Protein AF-A0A944Q8F4-F1 (afdb_monomer_lite)

Radius of gyration: 25.2 Å; chains: 1; bounding box: 56×43×70 Å

pLDDT: mean 95.06, std 3.48, range [78.81, 98.75]

Sequence (372 aa):
MVVCRNDLLGEWSAAQISDIDPRWKKAGVLELDWSGPEPSTADDLGVIKPLRLTHHSWNGQLSHTNCDWVLPRSYRVIGSMPLLHVQRANSYAGRWRVGDQLARQRAWDRGEHDWRDPGALELTPEELDRALADSAPPHNEVRSLKATGLSEVDAHRLTDIFPNLTSLTLGGSLGQLANAGELNRLSSLKALFISDLFGMTKADCVLPDEVPDLEYLDLHSVPHEYAIAMRALWRSQVANGTSVDISKARKPEWVQENLDNPLRDWDGREHITAARFKKAVAQFKKTRREVLAILGPQSDESTVARLMDLGREYALAFNRLDGRSPFIETEEREELFAALNAVVTEREQQLSRSLAAERSALLSAVEGARNW

Structure (mmCIF, N/CA/C/O backbone):
data_AF-A0A944Q8F4-F1
#
_entry.id   AF-A0A944Q8F4-F1
#
loop_
_atom_site.group_PDB
_atom_site.id
_atom_site.type_symbol
_atom_site.label_atom_id
_atom_site.label_alt_id
_atom_site.label_comp_id
_atom_site.label_asym_id
_atom_site.label_entity_id
_atom_site.label_seq_id
_atom_site.pdbx_PDB_ins_code
_atom_site.Cartn_x
_atom_site.Cartn_y
_atom_site.Cartn_z
_atom_site.occupancy
_atom_site.B_iso_or_equiv
_atom_site.auth_seq_id
_atom_site.auth_comp_id
_atom_site.auth_asym_id
_atom_site.auth_atom_id
_atom_site.pdbx_PDB_model_num
ATOM 1 N N . MET A 1 1 ? 23.167 -8.948 -16.624 1.00 96.31 1 MET A N 1
ATOM 2 C CA . MET A 1 1 ? 22.596 -7.754 -17.265 1.00 96.31 1 MET A CA 1
ATOM 3 C C . MET A 1 1 ? 21.151 -8.025 -17.561 1.00 96.31 1 MET A C 1
ATOM 5 O O . MET A 1 1 ? 20.848 -9.062 -18.146 1.00 96.31 1 MET A O 1
ATOM 9 N N . VAL A 1 2 ? 20.287 -7.121 -17.126 1.00 97.50 2 VAL A N 1
ATOM 10 C CA . VAL A 1 2 ? 18.868 -7.156 -17.452 1.00 97.50 2 VAL A CA 1
ATOM 11 C C . VAL A 1 2 ? 18.442 -5.843 -18.076 1.00 97.50 2 VAL A C 1
ATOM 13 O O . VAL A 1 2 ? 19.052 -4.806 -17.809 1.00 97.50 2 VAL A O 1
ATOM 16 N N . VAL A 1 3 ? 17.395 -5.902 -18.884 1.00 97.81 3 VAL A N 1
ATOM 17 C CA . VAL A 1 3 ? 16.780 -4.734 -19.508 1.00 97.81 3 VAL A CA 1
ATOM 18 C C . VAL A 1 3 ? 15.269 -4.826 -19.440 1.00 97.81 3 VAL A C 1
ATOM 20 O O . VAL A 1 3 ? 14.717 -5.926 -19.437 1.00 97.81 3 VAL A O 1
ATOM 23 N N . CYS A 1 4 ? 14.610 -3.678 -19.407 1.00 97.19 4 CYS A N 1
ATOM 24 C CA . CYS A 1 4 ? 13.161 -3.564 -19.510 1.00 97.19 4 CYS A CA 1
ATOM 25 C C . CYS A 1 4 ? 12.801 -2.327 -20.331 1.00 97.19 4 CYS A C 1
ATOM 27 O O . CYS A 1 4 ? 13.550 -1.346 -20.365 1.00 97.19 4 CYS A O 1
ATOM 29 N N . ARG A 1 5 ? 11.637 -2.358 -20.977 1.00 95.94 5 ARG A N 1
ATOM 30 C CA . ARG A 1 5 ? 11.041 -1.158 -21.560 1.00 95.94 5 ARG A CA 1
ATOM 31 C C . ARG A 1 5 ? 10.558 -0.259 -20.422 1.00 95.94 5 ARG A C 1
ATOM 33 O O . ARG A 1 5 ? 9.813 -0.727 -19.565 1.00 95.94 5 ARG A O 1
ATOM 40 N N . ASN A 1 6 ? 10.974 1.004 -20.409 1.00 94.81 6 ASN A N 1
ATOM 41 C CA . ASN A 1 6 ? 10.498 1.982 -19.438 1.00 94.81 6 ASN A CA 1
ATOM 42 C C . ASN A 1 6 ? 9.526 2.957 -20.116 1.00 94.81 6 ASN A C 1
ATOM 44 O O . ASN A 1 6 ? 9.877 3.630 -21.089 1.00 94.81 6 ASN A O 1
ATOM 48 N N . ASP A 1 7 ? 8.300 3.023 -19.598 1.00 90.00 7 ASP A N 1
ATOM 49 C CA . ASP A 1 7 ? 7.212 3.794 -20.207 1.00 90.00 7 ASP A CA 1
ATOM 50 C C . ASP A 1 7 ? 7.444 5.316 -20.089 1.00 90.00 7 ASP A C 1
ATOM 52 O O . ASP A 1 7 ? 7.070 6.060 -20.993 1.00 90.00 7 ASP A O 1
ATOM 56 N N . LEU A 1 8 ? 8.144 5.779 -19.042 1.00 92.25 8 LEU A N 1
ATOM 57 C CA . LEU A 1 8 ? 8.461 7.201 -18.820 1.00 92.25 8 LEU A CA 1
ATOM 58 C C . LEU A 1 8 ? 9.523 7.719 -19.789 1.00 92.25 8 LEU A C 1
ATOM 60 O O . LEU A 1 8 ? 9.486 8.874 -20.208 1.00 92.25 8 LEU A O 1
ATOM 64 N N . LEU A 1 9 ? 10.488 6.864 -20.127 1.00 94.06 9 LEU A N 1
ATOM 65 C CA . LEU A 1 9 ? 11.552 7.189 -21.073 1.00 94.06 9 LEU A CA 1
ATOM 66 C C . LEU A 1 9 ? 11.126 6.972 -22.527 1.00 94.06 9 LEU A C 1
ATOM 68 O O . LEU A 1 9 ? 11.728 7.554 -23.425 1.00 94.06 9 LEU A O 1
ATOM 72 N N . GLY A 1 10 ? 10.138 6.106 -22.778 1.00 94.19 10 GLY A N 1
ATOM 73 C CA . GLY A 1 10 ? 9.839 5.643 -24.134 1.00 94.19 10 GLY A CA 1
ATOM 74 C C . GLY A 1 10 ? 11.017 4.885 -24.763 1.00 94.19 10 GLY A C 1
ATOM 75 O O . GLY A 1 10 ? 11.130 4.807 -25.988 1.00 94.19 10 GLY A O 1
ATOM 76 N N . GLU A 1 11 ? 11.891 4.311 -23.936 1.00 96.56 11 GLU A N 1
ATOM 77 C CA . GLU A 1 11 ? 13.140 3.641 -24.311 1.00 96.56 11 GLU A CA 1
ATOM 78 C C . GLU A 1 11 ? 13.355 2.395 -23.441 1.00 96.56 11 GLU A C 1
ATOM 80 O O . GLU A 1 11 ? 12.659 2.173 -22.449 1.00 96.56 11 GLU A O 1
ATOM 85 N N . TRP A 1 12 ? 14.294 1.538 -23.833 1.00 97.81 12 TRP A N 1
ATOM 86 C CA . TRP A 1 12 ? 14.768 0.464 -22.963 1.00 97.81 12 TRP A CA 1
ATOM 87 C C . TRP A 1 12 ? 15.744 1.018 -21.938 1.00 97.81 12 TRP A C 1
ATOM 89 O O . TRP A 1 12 ? 16.536 1.893 -22.265 1.00 97.81 12 TRP A O 1
ATOM 99 N N . SER A 1 13 ? 15.715 0.485 -20.722 1.00 98.06 13 SER A N 1
ATOM 100 C CA . SER A 1 13 ? 16.661 0.791 -19.647 1.00 98.06 13 SER A CA 1
ATOM 101 C C . SER A 1 13 ? 17.368 -0.476 -19.196 1.00 98.06 13 SER A C 1
ATOM 103 O O . SER A 1 13 ? 16.841 -1.578 -19.360 1.00 98.06 13 SER A O 1
ATOM 105 N N . ALA A 1 14 ? 18.560 -0.324 -18.622 1.00 98.00 14 ALA A N 1
ATOM 106 C CA . ALA A 1 14 ? 19.410 -1.445 -18.247 1.00 98.00 14 ALA A CA 1
ATOM 107 C C . ALA A 1 14 ? 19.815 -1.409 -16.771 1.00 98.00 14 ALA A C 1
ATOM 109 O O . ALA A 1 14 ? 20.026 -0.351 -16.180 1.00 98.00 14 ALA A O 1
ATOM 110 N N . ALA A 1 15 ? 19.978 -2.597 -16.195 1.00 97.88 15 ALA A N 1
ATOM 111 C CA . ALA A 1 15 ? 20.522 -2.788 -14.861 1.00 97.88 15 ALA A CA 1
ATOM 112 C C . ALA A 1 15 ? 21.453 -4.007 -14.802 1.00 97.88 15 ALA A C 1
ATOM 114 O O . ALA A 1 15 ? 21.335 -4.976 -15.564 1.00 97.88 15 ALA A O 1
ATOM 115 N N . GLN A 1 16 ? 22.389 -3.979 -13.860 1.00 97.62 16 GLN A N 1
ATOM 116 C CA . GLN A 1 16 ? 23.193 -5.132 -13.480 1.00 97.62 16 GLN A CA 1
ATOM 117 C C . GLN A 1 16 ? 22.624 -5.742 -12.198 1.00 97.62 16 GLN A C 1
ATOM 119 O O . GLN A 1 16 ? 22.446 -5.049 -11.201 1.00 97.62 16 GLN A O 1
ATOM 124 N N . ILE A 1 17 ? 22.379 -7.053 -12.211 1.00 97.00 17 ILE A N 1
ATOM 125 C CA . ILE A 1 17 ? 22.161 -7.809 -10.975 1.00 97.00 17 ILE A CA 1
ATOM 126 C C . ILE A 1 17 ? 23.533 -7.969 -10.315 1.00 97.00 17 ILE A C 1
ATOM 128 O O . ILE A 1 17 ? 24.399 -8.639 -10.882 1.00 97.00 17 ILE A O 1
ATOM 132 N N . SER A 1 18 ? 23.750 -7.302 -9.183 1.00 95.81 18 SER A N 1
ATOM 133 C CA . SER A 1 18 ? 25.037 -7.266 -8.475 1.00 95.81 18 SER A CA 1
ATOM 134 C C . SER A 1 18 ? 25.238 -8.461 -7.551 1.00 95.81 18 SER A C 1
ATOM 136 O O . SER A 1 18 ? 26.355 -8.947 -7.390 1.00 95.81 18 SER A O 1
ATOM 138 N N . ASP A 1 19 ? 24.152 -8.929 -6.943 1.00 95.12 19 ASP A N 1
ATOM 139 C CA . ASP A 1 19 ? 24.144 -10.020 -5.980 1.00 95.12 19 ASP A CA 1
ATOM 140 C C . ASP A 1 19 ? 22.737 -10.611 -5.833 1.00 95.12 19 ASP A C 1
ATOM 142 O O . ASP A 1 19 ? 21.739 -9.999 -6.214 1.00 95.12 19 ASP A O 1
ATOM 146 N N . ILE A 1 20 ? 22.669 -11.830 -5.301 1.00 94.69 20 ILE A N 1
ATOM 147 C CA . ILE A 1 20 ? 21.423 -12.528 -4.977 1.00 94.69 20 ILE A CA 1
ATOM 148 C C . ILE A 1 20 ? 21.541 -13.003 -3.531 1.00 94.69 20 ILE A C 1
ATOM 150 O O . ILE A 1 20 ? 22.520 -13.661 -3.170 1.00 94.69 20 ILE A O 1
ATOM 154 N N . ASP A 1 21 ? 20.538 -12.691 -2.716 1.00 94.00 21 ASP A N 1
ATOM 155 C CA . ASP A 1 21 ? 20.423 -13.124 -1.328 1.00 94.00 21 ASP A CA 1
ATOM 156 C C . ASP A 1 21 ? 19.246 -14.109 -1.177 1.00 94.00 21 ASP A C 1
ATOM 158 O O . ASP A 1 21 ? 18.086 -13.692 -1.072 1.00 94.00 21 ASP A O 1
ATOM 162 N N . PRO A 1 22 ? 19.511 -15.430 -1.146 1.00 93.31 22 PRO A N 1
ATOM 163 C CA . PRO A 1 22 ? 18.464 -16.440 -0.999 1.00 93.31 22 PRO A CA 1
ATOM 164 C C . PRO A 1 22 ? 17.787 -16.431 0.375 1.00 93.31 22 PRO A C 1
ATOM 166 O O . PRO A 1 22 ? 16.666 -16.921 0.501 1.00 93.31 22 PRO A O 1
ATOM 169 N N . ARG A 1 23 ? 18.452 -15.903 1.415 1.00 91.81 23 ARG A N 1
ATOM 170 C CA . ARG A 1 23 ? 17.898 -15.859 2.776 1.00 91.81 23 ARG A CA 1
ATOM 171 C C . ARG A 1 23 ? 16.760 -14.853 2.849 1.00 91.81 23 ARG A C 1
ATOM 173 O O . ARG A 1 23 ? 15.735 -15.145 3.455 1.00 91.81 23 ARG A O 1
ATOM 180 N N . TRP A 1 24 ? 16.948 -13.696 2.224 1.00 88.88 24 TRP A N 1
ATOM 181 C CA . TRP A 1 24 ? 15.954 -12.623 2.197 1.00 88.88 24 TRP A CA 1
ATOM 182 C C . TRP A 1 24 ? 15.103 -12.613 0.927 1.00 88.88 24 TRP A C 1
ATOM 184 O O . TRP A 1 24 ? 14.186 -11.802 0.827 1.00 88.88 24 TRP A O 1
ATOM 194 N N . LYS A 1 25 ? 15.387 -13.518 -0.024 1.00 92.31 25 LYS A N 1
ATOM 195 C CA . LYS A 1 25 ? 14.766 -13.562 -1.356 1.00 92.31 25 LYS A CA 1
ATOM 196 C C . LYS A 1 25 ? 14.859 -12.205 -2.053 1.00 92.31 25 LYS A C 1
ATOM 198 O O . LYS A 1 25 ? 13.869 -11.664 -2.537 1.00 92.31 25 LYS A O 1
ATOM 203 N N . LYS A 1 26 ? 16.069 -11.644 -2.073 1.00 94.56 26 LYS A N 1
ATOM 204 C CA . LYS A 1 26 ? 16.353 -10.353 -2.708 1.00 94.56 26 LYS A CA 1
ATOM 205 C C . LYS A 1 26 ? 17.418 -10.476 -3.787 1.00 94.56 26 LYS A C 1
ATOM 207 O O . LYS A 1 26 ? 18.284 -11.346 -3.718 1.00 94.56 26 LYS A O 1
ATOM 212 N N . ALA A 1 27 ? 17.353 -9.581 -4.762 1.00 95.75 27 ALA A N 1
ATOM 213 C CA . ALA A 1 27 ? 18.399 -9.359 -5.748 1.00 95.75 27 ALA A CA 1
ATOM 214 C C . ALA A 1 27 ? 18.877 -7.907 -5.651 1.00 95.75 27 ALA A C 1
ATOM 216 O O . ALA A 1 27 ? 18.059 -6.986 -5.651 1.00 95.75 27 ALA A O 1
ATOM 217 N N . GLY A 1 28 ? 20.189 -7.700 -5.571 1.00 96.75 28 GLY A N 1
ATOM 218 C CA . GLY A 1 28 ? 20.784 -6.376 -5.696 1.00 96.75 28 GLY A CA 1
ATOM 219 C C . GLY A 1 28 ? 20.716 -5.926 -7.151 1.00 96.75 28 GLY A C 1
ATOM 220 O O . GLY A 1 28 ? 21.234 -6.604 -8.039 1.00 96.75 28 GLY A O 1
ATOM 221 N N . VAL A 1 29 ? 20.058 -4.798 -7.406 1.00 97.62 29 VAL A N 1
ATOM 222 C CA . VAL A 1 29 ? 19.822 -4.254 -8.748 1.00 97.62 29 VAL A CA 1
ATOM 223 C C . VAL A 1 29 ? 20.485 -2.891 -8.846 1.00 97.62 29 VAL A C 1
ATOM 225 O O . VAL A 1 29 ? 20.053 -1.936 -8.202 1.00 97.62 29 VAL A O 1
ATOM 228 N N . LEU A 1 30 ? 21.564 -2.819 -9.623 1.00 97.69 30 LEU A N 1
ATOM 229 C CA . LEU A 1 30 ? 22.295 -1.593 -9.925 1.00 97.69 30 LEU A CA 1
ATOM 230 C C . LEU A 1 30 ? 21.813 -1.045 -11.267 1.00 97.69 30 LEU A C 1
ATOM 232 O O . LEU A 1 30 ? 22.107 -1.634 -12.310 1.00 97.69 30 LEU A O 1
ATOM 236 N N . GLU A 1 31 ? 21.087 0.068 -11.256 1.00 97.69 31 GLU A N 1
ATOM 237 C CA . GLU A 1 31 ? 20.675 0.719 -12.500 1.00 97.69 31 GLU A CA 1
ATOM 238 C C . GLU A 1 31 ? 21.870 1.357 -13.209 1.00 97.69 31 GLU A C 1
ATOM 240 O O . GLU A 1 31 ? 22.844 1.806 -12.592 1.00 97.69 31 GLU A O 1
ATOM 245 N N . LEU A 1 32 ? 21.788 1.396 -14.534 1.00 97.81 32 LEU A N 1
ATOM 246 C CA . LEU A 1 32 ? 22.799 1.998 -15.385 1.00 97.81 32 LEU A CA 1
ATOM 247 C C . LEU A 1 32 ? 22.321 3.344 -15.909 1.00 97.81 32 LEU A C 1
ATOM 249 O O . LEU A 1 32 ? 21.139 3.536 -16.185 1.00 97.81 32 LEU A O 1
ATOM 253 N N . ASP A 1 33 ? 23.268 4.255 -16.101 1.00 97.19 33 ASP A N 1
ATOM 254 C CA . ASP A 1 33 ? 23.055 5.483 -16.862 1.00 97.19 33 ASP A CA 1
ATOM 255 C C . ASP A 1 33 ? 23.020 5.149 -18.361 1.00 97.19 33 ASP A C 1
ATOM 257 O O . ASP A 1 33 ? 23.965 5.391 -19.113 1.00 97.19 33 ASP A O 1
ATOM 261 N N . TRP A 1 34 ? 21.966 4.437 -18.760 1.00 97.44 34 TRP A N 1
ATOM 262 C CA . TRP A 1 34 ? 21.769 3.943 -20.113 1.00 97.44 34 TRP A CA 1
ATOM 263 C C . TRP A 1 34 ? 20.281 3.841 -20.434 1.00 97.44 34 TRP A C 1
ATOM 265 O O . TRP A 1 34 ? 19.506 3.220 -19.700 1.00 97.44 34 TRP A O 1
ATOM 275 N N . SER A 1 35 ? 19.902 4.395 -21.582 1.00 97.31 35 SER A N 1
ATOM 276 C CA . SER A 1 35 ? 18.677 4.011 -22.267 1.00 97.31 35 SER A CA 1
ATOM 277 C C . SER A 1 35 ? 18.843 4.120 -23.775 1.00 97.31 35 SER A C 1
ATOM 279 O O . SER A 1 35 ? 19.720 4.842 -24.255 1.00 97.31 35 SER A O 1
ATOM 281 N N . GLY A 1 36 ? 18.001 3.407 -24.516 1.00 96.75 36 GLY A N 1
ATOM 282 C CA . GLY A 1 36 ? 18.028 3.451 -25.970 1.00 96.75 36 GLY A CA 1
ATOM 283 C C . GLY A 1 36 ? 17.086 2.443 -26.633 1.00 96.75 36 GLY A C 1
ATOM 284 O O . GLY A 1 36 ? 16.084 2.035 -26.029 1.00 96.75 36 GLY A O 1
ATOM 285 N N . PRO A 1 37 ? 17.368 2.050 -27.891 1.00 96.81 37 PRO A N 1
ATOM 286 C CA . PRO A 1 37 ? 16.620 0.997 -28.575 1.00 96.81 37 PRO A CA 1
ATOM 287 C C . PRO A 1 37 ? 16.779 -0.358 -27.869 1.00 96.81 37 PRO A C 1
ATOM 289 O O . PRO A 1 37 ? 17.648 -0.523 -27.017 1.00 96.81 37 PRO A O 1
ATOM 292 N N . GLU A 1 38 ? 15.931 -1.331 -28.220 1.00 96.62 38 GLU A N 1
ATOM 293 C CA . GLU A 1 38 ? 15.973 -2.680 -27.635 1.00 96.62 38 GLU A CA 1
ATOM 294 C C . GLU A 1 38 ? 17.343 -3.339 -27.859 1.00 96.62 38 GLU A C 1
ATOM 296 O O . GLU A 1 38 ? 17.704 -3.590 -29.012 1.00 96.62 38 GLU A O 1
ATOM 301 N N . PRO A 1 39 ? 18.109 -3.636 -26.793 1.00 96.12 39 PRO A N 1
ATOM 302 C CA . PRO A 1 39 ? 19.371 -4.345 -26.922 1.00 96.12 39 PRO A CA 1
ATOM 303 C C . PRO A 1 39 ? 19.109 -5.854 -26.964 1.00 96.12 39 PRO A C 1
ATOM 305 O O . PRO A 1 39 ? 18.286 -6.383 -26.213 1.00 96.12 39 PRO A O 1
ATOM 308 N N . SER A 1 40 ? 19.837 -6.563 -27.820 1.00 93.75 40 SER A N 1
ATOM 309 C CA . SER A 1 40 ? 19.786 -8.028 -27.901 1.00 93.75 40 SER A CA 1
ATOM 310 C C . SER A 1 40 ? 20.804 -8.680 -26.965 1.00 93.75 40 SER A C 1
ATOM 312 O O . SER A 1 40 ? 20.566 -9.769 -26.441 1.00 93.75 40 SER A O 1
ATOM 314 N N . THR A 1 41 ? 21.938 -8.017 -26.738 1.00 96.06 41 THR A N 1
ATOM 315 C CA . THR A 1 41 ? 23.060 -8.509 -25.934 1.00 96.06 41 THR A CA 1
ATOM 316 C C . THR A 1 41 ? 23.624 -7.420 -25.022 1.00 96.06 41 THR A C 1
ATOM 318 O O . THR A 1 41 ? 23.366 -6.232 -25.202 1.00 96.06 41 THR A O 1
ATOM 321 N N . ALA A 1 42 ? 24.420 -7.818 -24.027 1.00 94.06 42 ALA A N 1
ATOM 322 C CA . ALA A 1 42 ? 25.128 -6.880 -23.157 1.00 94.06 42 ALA A CA 1
ATOM 323 C C . ALA A 1 42 ? 26.104 -5.967 -23.924 1.00 94.06 42 ALA A C 1
ATOM 325 O O . ALA A 1 42 ? 26.313 -4.833 -23.497 1.00 94.06 42 ALA A O 1
ATOM 326 N N . ASP A 1 43 ? 26.649 -6.429 -25.053 1.00 93.69 43 ASP A N 1
ATOM 327 C CA . ASP A 1 43 ? 27.576 -5.648 -25.879 1.00 93.69 43 ASP A CA 1
ATOM 328 C C . ASP A 1 43 ? 26.868 -4.472 -26.576 1.00 93.69 43 ASP A C 1
ATOM 330 O O . ASP A 1 43 ? 27.469 -3.411 -26.760 1.00 93.69 43 ASP A O 1
ATOM 334 N N . ASP A 1 44 ? 25.567 -4.607 -26.872 1.00 94.94 44 ASP A N 1
ATOM 335 C CA . ASP A 1 44 ? 24.751 -3.547 -27.488 1.00 94.94 44 ASP A CA 1
ATOM 336 C C . ASP A 1 44 ? 24.589 -2.320 -26.575 1.00 94.94 44 ASP A C 1
ATOM 338 O O . ASP A 1 44 ? 24.243 -1.233 -27.039 1.00 94.94 44 ASP A O 1
ATOM 342 N N . LEU A 1 45 ? 24.852 -2.470 -25.271 1.00 94.62 45 LEU A N 1
ATOM 343 C CA . LEU A 1 45 ? 24.805 -1.359 -24.321 1.00 94.62 45 LEU A CA 1
ATOM 344 C C . LEU A 1 45 ? 25.986 -0.387 -24.493 1.00 94.62 45 LEU A C 1
ATOM 346 O O . LEU A 1 45 ? 25.921 0.753 -24.027 1.00 94.62 45 LEU A O 1
ATOM 350 N N . GLY A 1 46 ? 27.069 -0.819 -25.148 1.00 92.69 46 GLY A N 1
ATOM 351 C CA . GLY A 1 46 ? 28.281 -0.026 -25.327 1.00 92.69 46 GLY A CA 1
ATOM 352 C C . GLY A 1 46 ? 28.977 0.319 -24.005 1.00 92.69 46 GLY A C 1
ATOM 353 O O . GLY A 1 46 ? 29.092 -0.501 -23.093 1.00 92.69 46 GLY A O 1
ATOM 354 N N . VAL A 1 47 ? 29.492 1.548 -23.898 1.00 91.75 47 VAL A N 1
ATOM 355 C CA . VAL A 1 47 ? 30.177 2.015 -22.684 1.00 91.75 47 VAL A CA 1
ATOM 356 C C . VAL A 1 47 ? 29.147 2.441 -21.645 1.00 91.75 47 VAL A C 1
ATOM 358 O O . VAL A 1 47 ? 28.601 3.540 -21.713 1.00 91.75 47 VAL A O 1
ATOM 361 N N . ILE A 1 48 ? 28.931 1.587 -20.650 1.00 92.94 48 ILE A N 1
ATOM 362 C CA . ILE A 1 48 ? 27.984 1.838 -19.562 1.00 92.94 48 ILE A CA 1
ATOM 363 C C . ILE A 1 48 ? 28.661 2.313 -18.277 1.00 92.94 48 ILE A C 1
ATOM 365 O O . ILE A 1 48 ? 29.817 1.991 -17.987 1.00 92.94 48 ILE A O 1
ATOM 369 N N . LYS A 1 49 ? 27.908 3.058 -17.467 1.00 95.81 49 LYS A N 1
ATOM 370 C CA . LYS A 1 49 ? 28.296 3.472 -16.115 1.00 95.81 49 LYS A CA 1
ATOM 371 C C . LYS A 1 49 ? 27.120 3.266 -15.155 1.00 95.81 49 LYS A C 1
ATOM 373 O O . LYS A 1 49 ? 25.973 3.362 -15.589 1.00 95.81 49 LYS A O 1
ATOM 378 N N . PRO A 1 50 ? 27.376 3.000 -13.864 1.00 97.56 50 PRO A N 1
ATOM 379 C CA . PRO A 1 50 ? 26.327 3.008 -12.849 1.00 97.56 50 PRO A CA 1
ATOM 380 C C . PRO A 1 50 ? 25.595 4.354 -12.797 1.00 97.56 50 PRO A C 1
ATOM 382 O O . PRO A 1 50 ? 26.248 5.402 -12.828 1.00 97.56 50 PRO A O 1
ATOM 385 N N . LEU A 1 51 ? 24.268 4.323 -12.668 1.00 97.81 51 LEU A N 1
ATOM 386 C CA . LEU A 1 51 ? 23.453 5.525 -12.507 1.00 97.81 51 LEU A CA 1
ATOM 387 C C . LEU A 1 51 ? 23.767 6.200 -11.169 1.00 97.81 51 LEU A C 1
ATOM 389 O O . LEU A 1 51 ? 23.659 5.578 -10.109 1.00 97.81 51 LEU A O 1
ATOM 393 N N . ARG A 1 52 ? 24.135 7.483 -11.220 1.00 97.19 52 ARG A N 1
ATOM 394 C CA . ARG A 1 52 ? 24.319 8.339 -10.043 1.00 97.19 52 ARG A CA 1
ATOM 395 C C . ARG A 1 52 ? 23.159 9.308 -9.922 1.00 97.19 52 ARG A C 1
ATOM 397 O O . ARG A 1 52 ? 22.844 10.005 -10.878 1.00 97.19 52 ARG A O 1
ATOM 404 N N . LEU A 1 53 ? 22.578 9.368 -8.732 1.00 96.69 53 LEU A N 1
ATOM 405 C CA . LEU A 1 53 ? 21.439 10.220 -8.432 1.00 96.69 53 LEU A CA 1
ATOM 406 C C . LEU A 1 53 ? 21.913 11.524 -7.795 1.00 96.69 53 LEU A C 1
ATOM 408 O O . LEU A 1 53 ? 22.590 11.518 -6.765 1.00 96.69 53 LEU A O 1
ATOM 412 N N . THR A 1 54 ? 21.546 12.642 -8.405 1.00 95.44 54 THR A N 1
ATOM 413 C CA . THR A 1 54 ? 21.760 14.007 -7.893 1.00 95.44 54 THR A CA 1
ATOM 414 C C . THR A 1 54 ? 20.463 14.811 -7.843 1.00 95.44 54 THR A C 1
ATOM 416 O O . THR A 1 54 ? 20.481 15.988 -7.487 1.00 95.44 54 THR A O 1
ATOM 419 N N . HIS A 1 55 ? 19.334 14.193 -8.201 1.00 92.44 55 HIS A N 1
ATOM 420 C CA . HIS A 1 55 ? 18.038 14.845 -8.137 1.00 92.44 55 HIS A CA 1
ATOM 421 C C . HIS A 1 55 ? 17.514 14.957 -6.699 1.00 92.44 55 HIS A C 1
ATOM 423 O O . HIS A 1 55 ? 17.707 14.065 -5.876 1.00 92.44 55 HIS A O 1
ATOM 429 N N . HIS A 1 56 ? 16.768 16.021 -6.399 1.00 90.31 56 HIS A N 1
ATOM 430 C CA . HIS A 1 56 ? 16.128 16.238 -5.095 1.00 90.31 56 HIS A CA 1
ATOM 431 C C . HIS A 1 56 ? 17.137 16.172 -3.927 1.00 90.31 56 HIS A C 1
ATOM 433 O O . HIS A 1 56 ? 18.075 16.962 -3.876 1.00 90.31 56 HIS A O 1
ATOM 439 N N . SER A 1 57 ? 16.942 15.254 -2.973 1.00 89.31 57 SER A N 1
ATOM 440 C CA . SER A 1 57 ? 17.810 15.072 -1.801 1.00 89.31 57 SER A CA 1
ATOM 441 C C . SER A 1 57 ? 18.971 14.098 -2.038 1.00 89.31 57 SER A C 1
ATOM 443 O O . SER A 1 57 ? 19.736 13.836 -1.109 1.00 89.31 57 SER A O 1
ATOM 445 N N . TRP A 1 58 ? 19.116 13.546 -3.248 1.00 90.94 58 TRP A N 1
ATOM 446 C CA . TRP A 1 58 ? 20.222 12.649 -3.577 1.00 90.94 58 TRP A CA 1
ATOM 447 C C . TRP A 1 58 ? 21.529 13.423 -3.774 1.00 90.94 58 TRP A C 1
ATOM 449 O O . TRP A 1 58 ? 21.565 14.476 -4.404 1.00 90.94 58 TRP A O 1
ATOM 459 N N . ASN A 1 59 ? 22.631 12.882 -3.255 1.00 91.00 59 ASN A N 1
ATOM 460 C CA . ASN A 1 59 ? 23.937 13.548 -3.200 1.00 91.00 59 ASN A CA 1
ATOM 461 C C . ASN A 1 59 ? 25.051 12.775 -3.936 1.00 91.00 59 ASN A C 1
ATOM 463 O O . ASN A 1 59 ? 26.191 12.712 -3.478 1.00 91.00 59 ASN A O 1
ATOM 467 N N . GLY A 1 60 ? 24.729 12.177 -5.087 1.00 93.50 60 GLY A N 1
ATOM 468 C CA . GLY A 1 60 ? 25.669 11.423 -5.930 1.00 93.50 60 GLY A CA 1
ATOM 469 C C . GLY A 1 60 ? 25.741 9.922 -5.623 1.00 93.50 60 GLY A C 1
ATOM 470 O O . GLY A 1 60 ? 26.649 9.234 -6.112 1.00 93.50 60 GLY A O 1
ATOM 471 N N . GLN A 1 61 ? 24.804 9.415 -4.817 1.00 94.12 61 GLN A N 1
ATOM 472 C CA . GLN A 1 61 ? 24.650 7.990 -4.515 1.00 94.12 61 GLN A CA 1
ATOM 473 C C . GLN A 1 61 ? 24.283 7.187 -5.767 1.00 94.12 61 GLN A C 1
ATOM 475 O O . GLN A 1 61 ? 23.715 7.715 -6.722 1.00 94.12 61 GLN A O 1
ATOM 480 N N . LEU A 1 62 ? 24.642 5.903 -5.774 1.00 96.50 62 LEU A N 1
ATOM 481 C CA . LEU A 1 62 ? 24.262 4.991 -6.851 1.00 96.50 62 LEU A CA 1
ATOM 482 C C . LEU A 1 62 ? 22.780 4.630 -6.733 1.00 96.50 62 LEU A C 1
ATOM 484 O O . LEU A 1 62 ? 22.309 4.380 -5.623 1.00 96.50 62 LEU A O 1
ATOM 488 N N . SER A 1 63 ? 22.078 4.516 -7.863 1.00 96.50 63 SER A N 1
ATOM 489 C CA . SER A 1 63 ? 20.780 3.836 -7.874 1.00 96.50 63 SER A CA 1
ATOM 490 C C . SER A 1 63 ? 21.009 2.329 -7.747 1.00 96.50 63 SER A C 1
ATOM 492 O O . SER A 1 63 ? 21.229 1.619 -8.732 1.00 96.50 63 SER A O 1
ATOM 494 N N . HIS A 1 64 ? 21.071 1.862 -6.499 1.00 96.56 64 HIS A N 1
ATOM 495 C CA . HIS A 1 64 ? 21.377 0.480 -6.152 1.00 96.56 64 HIS A CA 1
ATOM 496 C C . HIS A 1 64 ? 20.473 -0.002 -5.022 1.00 96.56 64 HIS A C 1
ATOM 498 O O . HIS A 1 64 ? 20.587 0.444 -3.879 1.00 96.56 64 HIS A O 1
ATOM 504 N N . THR A 1 65 ? 19.562 -0.919 -5.340 1.00 96.19 65 THR A N 1
ATOM 505 C CA . THR A 1 65 ? 18.516 -1.359 -4.408 1.00 96.19 65 THR A CA 1
ATOM 506 C C . THR A 1 65 ? 18.376 -2.871 -4.373 1.00 96.19 65 THR A C 1
ATOM 508 O O . THR A 1 65 ? 18.492 -3.540 -5.396 1.00 96.19 65 THR A O 1
ATOM 511 N N . ASN A 1 66 ? 18.052 -3.410 -3.200 1.00 96.19 66 ASN A N 1
ATOM 512 C CA . ASN A 1 66 ? 17.596 -4.784 -3.041 1.00 96.19 66 ASN A CA 1
ATOM 513 C C . ASN A 1 66 ? 16.119 -4.882 -3.450 1.00 96.19 66 ASN A C 1
ATOM 515 O O . ASN A 1 66 ? 15.239 -4.419 -2.718 1.00 96.19 66 ASN A O 1
ATOM 519 N N . CYS A 1 67 ? 15.859 -5.486 -4.606 1.00 94.81 67 CYS A N 1
ATOM 520 C CA . CYS A 1 67 ? 14.524 -5.766 -5.140 1.00 94.81 67 CYS A CA 1
ATOM 521 C C . CYS A 1 67 ? 14.099 -7.206 -4.819 1.00 94.81 67 CYS A C 1
ATOM 523 O O . CYS A 1 67 ? 14.913 -8.010 -4.359 1.00 94.81 67 CYS A O 1
ATOM 525 N N . ASP A 1 68 ? 12.832 -7.550 -5.064 1.00 92.75 68 ASP A N 1
ATOM 526 C CA . ASP A 1 68 ? 12.388 -8.949 -5.033 1.00 92.75 68 ASP A CA 1
ATOM 527 C C . ASP A 1 68 ? 13.229 -9.822 -5.985 1.00 92.75 68 ASP A C 1
ATOM 529 O O . ASP A 1 68 ? 13.582 -9.394 -7.082 1.00 92.75 68 ASP A O 1
ATOM 533 N N . TRP A 1 69 ? 13.583 -11.039 -5.570 1.00 92.88 69 TRP A N 1
ATOM 534 C CA . TRP A 1 69 ? 14.431 -11.941 -6.361 1.00 92.88 69 TRP A CA 1
ATOM 535 C C . TRP A 1 69 ? 13.746 -12.524 -7.606 1.00 92.88 69 TRP A C 1
ATOM 537 O O . TRP A 1 69 ? 14.429 -13.077 -8.469 1.00 92.88 69 TRP A O 1
ATOM 547 N N . VAL A 1 70 ? 12.416 -12.424 -7.705 1.00 94.44 70 VAL A N 1
ATOM 548 C CA . VAL A 1 70 ? 11.673 -12.829 -8.899 1.00 94.44 70 VAL A CA 1
ATOM 549 C C . VAL A 1 70 ? 11.923 -11.779 -9.975 1.00 94.44 70 VAL A C 1
ATOM 551 O O . VAL A 1 70 ? 11.599 -10.607 -9.791 1.00 94.44 70 VAL A O 1
ATOM 554 N N . LEU A 1 71 ? 12.519 -12.197 -11.093 1.00 95.38 71 LEU A N 1
ATOM 555 C CA . LEU A 1 71 ? 12.707 -11.326 -12.248 1.00 95.38 71 LEU A CA 1
ATOM 556 C C . LEU A 1 71 ? 11.338 -11.081 -12.910 1.00 95.38 71 LEU A C 1
ATOM 558 O O . LEU A 1 71 ? 10.704 -12.065 -13.300 1.00 95.38 71 LEU A O 1
ATOM 562 N N . PRO A 1 72 ? 10.871 -9.828 -13.051 1.00 96.00 72 PRO A N 1
ATOM 563 C CA . PRO A 1 72 ? 9.541 -9.565 -13.594 1.00 96.00 72 PRO A CA 1
ATOM 564 C C . PRO A 1 72 ? 9.454 -9.920 -15.079 1.00 96.00 72 PRO A C 1
ATOM 566 O O . PRO A 1 72 ? 10.444 -9.818 -15.804 1.00 96.00 72 PRO A O 1
ATOM 569 N N . ARG A 1 73 ? 8.268 -10.316 -15.551 1.00 93.56 73 ARG A N 1
ATOM 570 C CA . ARG A 1 73 ? 8.077 -10.827 -16.924 1.00 93.56 73 ARG A CA 1
ATOM 571 C C . ARG A 1 73 ? 8.423 -9.830 -18.040 1.00 93.56 73 ARG A C 1
ATOM 573 O O . ARG A 1 73 ? 8.809 -10.260 -19.125 1.00 93.56 73 ARG A O 1
ATOM 580 N N . SER A 1 74 ? 8.344 -8.520 -17.794 1.00 94.00 74 SER A N 1
ATOM 581 C CA . SER A 1 74 ? 8.783 -7.480 -18.743 1.00 94.00 74 SER A CA 1
ATOM 582 C C . SER A 1 74 ? 10.302 -7.327 -18.848 1.00 94.00 74 SER A C 1
ATOM 584 O O . SER A 1 74 ? 10.786 -6.623 -19.741 1.00 94.00 74 SER A O 1
ATOM 586 N N . TYR A 1 75 ? 11.068 -7.976 -17.968 1.00 96.12 75 TYR A N 1
ATOM 587 C CA . TYR A 1 75 ? 12.522 -7.918 -17.970 1.00 96.12 75 TYR A CA 1
ATOM 588 C C . TYR A 1 75 ? 13.123 -9.052 -18.795 1.00 96.12 75 TYR A C 1
ATOM 590 O O . TYR A 1 75 ? 12.648 -10.187 -18.803 1.00 96.12 75 TYR A O 1
ATOM 598 N N . ARG A 1 76 ? 14.245 -8.758 -19.451 1.00 95.31 76 ARG A N 1
ATOM 599 C CA . ARG A 1 76 ? 15.020 -9.735 -20.222 1.00 95.31 76 ARG A CA 1
ATOM 600 C C . ARG A 1 76 ? 16.455 -9.775 -19.750 1.00 95.31 76 ARG A C 1
ATOM 602 O O . ARG A 1 76 ? 17.066 -8.735 -19.521 1.00 95.31 76 ARG A O 1
ATOM 609 N N . VAL A 1 77 ? 17.009 -10.979 -19.647 1.00 96.94 77 VAL A N 1
ATOM 610 C CA . VAL A 1 77 ? 18.442 -11.182 -19.422 1.00 96.94 77 VAL A CA 1
ATOM 611 C C . VAL A 1 77 ? 19.153 -11.113 -20.772 1.00 96.94 77 VAL A C 1
ATOM 613 O O . VAL A 1 77 ? 18.860 -11.911 -21.653 1.00 96.94 77 VAL A O 1
ATOM 616 N N . ILE A 1 78 ? 20.103 -10.188 -20.918 1.00 97.12 78 ILE A N 1
ATOM 617 C CA . ILE A 1 78 ? 20.847 -9.962 -22.179 1.00 97.12 78 ILE A CA 1
ATOM 618 C C . ILE A 1 78 ? 22.325 -10.371 -22.096 1.00 97.12 78 ILE A C 1
ATOM 620 O O . ILE A 1 78 ? 23.095 -10.157 -23.026 1.00 97.12 78 ILE A O 1
ATOM 624 N N . GLY A 1 79 ? 22.752 -10.947 -20.971 1.00 95.25 79 GLY A N 1
ATOM 625 C CA . GLY A 1 79 ? 24.110 -11.468 -20.795 1.00 95.25 79 GLY A CA 1
ATOM 626 C C . GLY A 1 79 ? 24.735 -11.123 -19.447 1.00 95.25 79 GLY A C 1
ATOM 627 O O . GLY A 1 79 ? 24.080 -10.604 -18.539 1.00 95.25 79 GLY A O 1
ATOM 628 N N . SER A 1 80 ? 26.024 -11.415 -19.307 1.00 92.94 80 SER A N 1
ATOM 629 C CA . SER A 1 80 ? 26.819 -11.190 -18.096 1.00 92.94 80 SER A CA 1
ATOM 630 C C . SER A 1 80 ? 28.009 -10.284 -18.386 1.00 92.94 80 SER A C 1
ATOM 632 O O . SER A 1 80 ? 28.608 -10.390 -19.448 1.00 92.94 80 SER A O 1
ATOM 634 N N . MET A 1 81 ? 28.390 -9.455 -17.417 1.00 91.38 81 MET A N 1
ATOM 635 C CA . MET A 1 81 ? 29.594 -8.620 -17.467 1.00 91.38 81 MET A CA 1
ATOM 636 C C . MET A 1 81 ? 30.225 -8.538 -16.072 1.00 91.38 81 MET A C 1
ATOM 638 O O . MET A 1 81 ? 29.518 -8.810 -15.093 1.00 91.38 81 MET A O 1
ATOM 642 N N . PRO A 1 82 ? 31.514 -8.157 -15.953 1.00 94.44 82 PRO A N 1
ATOM 643 C CA . PRO A 1 82 ? 32.136 -7.888 -14.661 1.00 94.44 82 PRO A CA 1
ATOM 644 C C . PRO A 1 82 ? 31.311 -6.905 -13.825 1.00 94.44 82 PRO A C 1
ATOM 646 O O . PRO A 1 82 ? 30.695 -5.979 -14.360 1.00 94.44 82 PRO A O 1
ATOM 649 N N . LEU A 1 83 ? 31.292 -7.111 -12.507 1.00 95.56 83 LEU A N 1
ATOM 650 C CA . LEU A 1 83 ? 30.567 -6.231 -11.595 1.00 95.56 83 LEU A CA 1
ATOM 651 C C . LEU A 1 83 ? 31.120 -4.806 -11.677 1.00 95.56 83 LEU A C 1
ATOM 653 O O . LEU A 1 83 ? 32.312 -4.584 -11.468 1.00 95.56 83 LEU A O 1
ATOM 657 N N . LEU A 1 84 ? 30.241 -3.841 -11.944 1.00 95.50 84 LEU A N 1
ATOM 658 C CA . LEU A 1 84 ? 30.579 -2.415 -11.922 1.00 95.50 84 LEU A CA 1
ATOM 659 C C . LEU A 1 84 ? 30.640 -1.871 -10.493 1.00 95.50 84 LEU A C 1
ATOM 661 O O . LEU A 1 84 ? 31.271 -0.848 -10.230 1.00 95.50 84 LEU A O 1
ATOM 665 N N . HIS A 1 85 ? 29.972 -2.558 -9.569 1.00 94.44 85 HIS A N 1
ATOM 666 C CA . HIS A 1 85 ? 29.969 -2.256 -8.151 1.00 94.44 85 HIS A CA 1
ATOM 667 C C . HIS A 1 85 ? 29.928 -3.560 -7.352 1.00 94.44 85 HIS A C 1
ATOM 669 O O . HIS A 1 85 ? 29.121 -4.440 -7.638 1.00 94.44 85 HIS A O 1
ATOM 675 N N . VAL A 1 86 ? 30.828 -3.694 -6.376 1.00 92.12 86 VAL A N 1
ATOM 676 C CA . VAL A 1 86 ? 31.020 -4.940 -5.609 1.00 92.12 86 VAL A CA 1
ATOM 677 C C . VAL A 1 86 ? 30.386 -4.911 -4.221 1.00 92.12 86 VAL A C 1
ATOM 679 O O . VAL A 1 86 ? 30.255 -5.959 -3.593 1.00 92.12 86 VAL A O 1
ATOM 682 N N . GLN A 1 87 ? 30.033 -3.730 -3.705 1.00 92.94 87 GLN A N 1
ATOM 683 C CA . GLN A 1 87 ? 29.353 -3.639 -2.415 1.00 92.94 87 GLN A CA 1
ATOM 684 C C . GLN A 1 87 ? 27.879 -3.986 -2.608 1.00 92.94 87 GLN A C 1
ATOM 686 O O . GLN A 1 87 ? 27.327 -3.771 -3.683 1.00 92.94 87 GLN A O 1
ATOM 691 N N . ARG A 1 88 ? 27.253 -4.541 -1.569 1.00 91.25 88 ARG A N 1
ATOM 692 C CA . ARG A 1 88 ? 25.816 -4.824 -1.580 1.00 91.25 88 ARG A CA 1
ATOM 693 C C . ARG A 1 88 ? 25.016 -3.533 -1.458 1.00 91.25 88 ARG A C 1
ATOM 695 O O . ARG A 1 88 ? 25.457 -2.593 -0.795 1.00 91.25 88 ARG A O 1
ATOM 702 N N . ALA A 1 89 ? 23.811 -3.542 -2.019 1.00 92.38 89 ALA A N 1
ATOM 703 C CA . ALA A 1 89 ? 22.864 -2.459 -1.813 1.00 92.38 89 ALA A CA 1
ATOM 704 C C . ALA A 1 89 ? 22.519 -2.349 -0.321 1.00 92.38 89 ALA A C 1
ATOM 706 O O . ALA A 1 89 ? 22.266 -3.351 0.352 1.00 92.38 89 ALA A O 1
ATOM 707 N N . ASN A 1 90 ? 22.472 -1.121 0.189 1.00 90.62 90 ASN A N 1
ATOM 708 C CA . ASN A 1 90 ? 21.994 -0.808 1.539 1.00 90.62 90 ASN A CA 1
ATOM 709 C C . ASN A 1 90 ? 20.546 -0.282 1.547 1.00 90.62 90 ASN A C 1
ATOM 711 O O . ASN A 1 90 ? 20.003 0.005 2.609 1.00 90.62 90 ASN A O 1
ATOM 715 N N . SER A 1 91 ? 19.938 -0.157 0.366 1.00 91.25 91 SER A N 1
ATOM 716 C CA . SER A 1 91 ? 18.572 0.319 0.154 1.00 91.25 91 SER A CA 1
ATOM 717 C C . SER A 1 91 ? 17.675 -0.828 -0.310 1.00 91.25 91 SER A C 1
ATOM 719 O O . SER A 1 91 ? 18.157 -1.805 -0.886 1.00 91.25 91 SER A O 1
ATOM 721 N N . TYR A 1 92 ? 16.369 -0.719 -0.074 1.00 91.75 92 TYR A N 1
ATOM 722 C CA . TYR A 1 92 ? 15.389 -1.758 -0.399 1.00 91.75 92 TYR A CA 1
ATOM 723 C C . TYR A 1 92 ? 14.242 -1.175 -1.215 1.00 91.75 92 TYR A C 1
ATOM 725 O O . TYR A 1 92 ? 13.794 -0.059 -0.959 1.00 91.75 92 TYR A O 1
ATOM 733 N N . ALA A 1 93 ? 13.746 -1.953 -2.171 1.00 88.19 93 ALA A N 1
ATOM 734 C CA . ALA A 1 93 ? 12.560 -1.633 -2.947 1.00 88.19 93 ALA A CA 1
ATOM 735 C C . ALA A 1 93 ? 11.620 -2.845 -2.980 1.00 88.19 93 ALA A C 1
ATOM 737 O O . ALA A 1 93 ? 12.054 -3.993 -3.104 1.00 88.19 93 ALA A O 1
ATOM 738 N N . GLY A 1 94 ? 10.314 -2.589 -2.877 1.00 78.81 94 GLY A N 1
ATOM 739 C CA . GLY A 1 94 ? 9.294 -3.641 -2.961 1.00 78.81 94 GLY A CA 1
ATOM 740 C C . GLY A 1 94 ? 9.139 -4.235 -4.366 1.00 78.81 94 GLY A C 1
ATOM 741 O O . GLY A 1 94 ? 8.650 -5.347 -4.502 1.00 78.81 94 GLY A O 1
ATOM 742 N N . ARG A 1 95 ? 9.581 -3.518 -5.409 1.00 88.38 95 ARG A N 1
ATOM 743 C CA . ARG A 1 95 ? 9.467 -3.929 -6.815 1.00 88.38 95 ARG A CA 1
ATOM 744 C C . ARG A 1 95 ? 10.638 -3.419 -7.648 1.00 88.38 95 ARG A C 1
ATOM 746 O O . ARG A 1 95 ? 11.259 -2.423 -7.276 1.00 88.38 95 ARG A O 1
ATOM 753 N N . TRP A 1 96 ? 10.896 -4.057 -8.786 1.00 94.31 96 TRP A N 1
ATOM 754 C CA . TRP A 1 96 ? 11.818 -3.534 -9.792 1.00 94.31 96 TRP A CA 1
ATOM 755 C C . TRP A 1 96 ? 11.196 -2.302 -10.455 1.00 94.31 96 TRP A C 1
ATOM 757 O O . TRP A 1 96 ? 10.003 -2.287 -10.756 1.00 94.31 96 TRP A O 1
ATOM 767 N N . ARG A 1 97 ? 12.002 -1.255 -10.642 1.00 91.56 97 ARG A N 1
ATOM 768 C CA . ARG A 1 97 ? 11.601 0.019 -11.263 1.00 91.56 97 ARG A CA 1
ATOM 769 C C . ARG A 1 97 ? 12.713 0.588 -12.144 1.00 91.56 97 ARG A C 1
ATOM 771 O O . ARG A 1 97 ? 12.973 1.786 -12.145 1.00 91.56 97 ARG A O 1
ATOM 778 N N . VAL A 1 98 ? 13.436 -0.300 -12.826 1.00 95.94 98 VAL A N 1
ATOM 779 C CA . VAL A 1 98 ? 14.588 0.093 -13.649 1.00 95.94 98 VAL A CA 1
ATOM 780 C C . VAL A 1 98 ? 14.142 1.104 -14.710 1.00 95.94 98 VAL A C 1
ATOM 782 O O . VAL A 1 98 ? 13.186 0.864 -15.449 1.00 95.94 98 VAL A O 1
ATOM 785 N N . GLY A 1 99 ? 14.839 2.236 -14.762 1.00 95.75 99 GLY A N 1
ATOM 786 C CA . GLY A 1 99 ? 14.544 3.363 -15.644 1.00 95.75 99 GLY A CA 1
ATOM 787 C C . GLY A 1 99 ? 13.778 4.507 -14.973 1.00 95.75 99 GLY A C 1
ATOM 788 O O . GLY A 1 99 ? 13.927 5.644 -15.414 1.00 95.75 99 GLY A O 1
ATOM 789 N N . ASP A 1 100 ? 13.040 4.274 -13.879 1.00 94.31 100 ASP A N 1
ATOM 790 C CA . ASP A 1 100 ? 12.272 5.337 -13.206 1.00 94.31 100 ASP A CA 1
ATOM 791 C C . ASP A 1 100 ? 13.199 6.413 -12.627 1.00 94.31 100 ASP A C 1
ATOM 793 O O . ASP A 1 100 ? 12.941 7.612 -12.764 1.00 94.31 100 ASP A O 1
ATOM 797 N N . GLN A 1 101 ? 14.298 5.994 -11.991 1.00 94.88 101 GLN A N 1
ATOM 798 C CA . GLN A 1 101 ? 15.283 6.932 -11.454 1.00 94.88 101 GLN A CA 1
ATOM 799 C C . GLN A 1 101 ? 16.063 7.628 -12.568 1.00 94.88 101 GLN A C 1
ATOM 801 O O . GLN A 1 101 ? 16.356 8.815 -12.456 1.00 94.88 101 GLN A O 1
ATOM 806 N N . LEU A 1 102 ? 16.341 6.934 -13.677 1.00 96.62 102 LEU A N 1
ATOM 807 C CA . LEU A 1 102 ? 16.971 7.545 -14.848 1.00 96.62 102 LEU A CA 1
ATOM 808 C C . LEU A 1 102 ? 16.070 8.622 -15.475 1.00 96.62 102 LEU A C 1
ATOM 810 O O . LEU A 1 102 ? 16.558 9.695 -15.823 1.00 96.62 102 LEU A O 1
ATOM 814 N N . ALA A 1 103 ? 14.759 8.380 -15.575 1.00 95.94 103 ALA A N 1
ATOM 815 C CA . ALA A 1 103 ? 13.790 9.366 -16.058 1.00 95.94 103 ALA A CA 1
ATOM 816 C C . ALA A 1 103 ? 13.788 10.631 -15.189 1.00 95.94 103 ALA A C 1
ATOM 818 O O . ALA A 1 103 ? 13.900 11.744 -15.710 1.00 95.94 103 ALA A O 1
ATOM 819 N N . ARG A 1 104 ? 13.750 10.456 -13.860 1.00 95.31 104 ARG A N 1
ATOM 820 C CA . ARG A 1 104 ? 13.822 11.556 -12.884 1.00 95.31 104 ARG A CA 1
ATOM 821 C C . ARG A 1 104 ? 15.144 12.305 -12.960 1.00 95.31 104 ARG A C 1
ATOM 823 O O . ARG A 1 104 ? 15.143 13.532 -12.951 1.00 95.31 104 ARG A O 1
ATOM 830 N N . GLN A 1 105 ? 16.257 11.583 -13.069 1.00 96.88 105 GLN A N 1
ATOM 831 C CA . GLN A 1 105 ? 17.580 12.183 -13.200 1.00 96.88 105 GLN A CA 1
ATOM 832 C C . GLN A 1 105 ? 17.682 13.015 -14.483 1.00 96.88 105 GLN A C 1
ATOM 834 O O . GLN A 1 105 ? 18.120 14.157 -14.437 1.00 96.88 105 GLN A O 1
ATOM 839 N N . ARG A 1 106 ? 17.183 12.510 -15.615 1.00 95.88 106 ARG A N 1
ATOM 840 C CA . ARG A 1 106 ? 17.168 13.266 -16.875 1.00 95.88 106 ARG A CA 1
ATOM 841 C C . ARG A 1 106 ? 16.276 14.499 -16.823 1.00 95.88 106 ARG A C 1
ATOM 843 O O . ARG A 1 106 ? 16.637 15.516 -17.404 1.00 95.88 106 ARG A O 1
ATOM 850 N N . ALA A 1 107 ? 15.112 14.418 -16.180 1.00 95.31 107 ALA A N 1
ATOM 851 C CA . ALA A 1 107 ? 14.257 15.585 -15.965 1.00 95.31 107 ALA A CA 1
ATOM 852 C C . ALA A 1 107 ? 14.973 16.637 -15.105 1.00 95.31 107 ALA A C 1
ATOM 854 O O . ALA A 1 107 ? 15.019 17.815 -15.462 1.00 95.31 107 ALA A O 1
ATOM 855 N N . TRP A 1 108 ? 15.633 16.191 -14.037 1.00 95.75 108 TRP A N 1
ATOM 856 C CA . TRP A 1 108 ? 16.446 17.042 -13.178 1.00 95.75 108 TRP A CA 1
ATOM 857 C C . TRP A 1 108 ? 17.587 17.736 -13.926 1.00 95.75 108 TRP A C 1
ATOM 859 O O . TRP A 1 108 ? 17.760 18.944 -13.785 1.00 95.75 108 TRP A O 1
ATOM 869 N N . ASP A 1 109 ? 18.318 17.008 -14.770 1.00 95.50 109 ASP A N 1
ATOM 870 C CA . ASP A 1 109 ? 19.423 17.558 -15.564 1.00 95.50 109 ASP A CA 1
ATOM 871 C C . ASP A 1 109 ? 18.945 18.592 -16.603 1.00 95.50 109 ASP A C 1
ATOM 873 O O . ASP A 1 109 ? 19.710 19.472 -16.999 1.00 95.50 109 ASP A O 1
ATOM 877 N N . ARG A 1 110 ? 17.668 18.532 -17.016 1.00 96.06 110 ARG A N 1
ATOM 878 C CA . ARG A 1 110 ? 17.010 19.559 -17.848 1.00 96.06 110 ARG A CA 1
ATOM 879 C C . ARG A 1 110 ? 16.474 20.756 -17.049 1.00 96.06 110 ARG A C 1
ATOM 881 O O . ARG A 1 110 ? 15.992 21.710 -17.655 1.00 96.06 110 ARG A O 1
ATOM 888 N N . GLY A 1 111 ? 16.555 20.729 -15.718 1.00 95.56 111 GLY A N 1
ATOM 889 C CA . GLY A 1 111 ? 16.025 21.767 -14.826 1.00 95.56 111 GLY A CA 1
ATOM 890 C C . GLY A 1 111 ? 14.550 21.590 -14.442 1.00 95.56 111 GLY A C 1
ATOM 891 O O . GLY A 1 111 ? 13.960 22.487 -13.844 1.00 95.56 111 GLY A O 1
ATOM 892 N N . GLU A 1 112 ? 13.934 20.446 -14.754 1.00 94.75 112 GLU A N 1
ATOM 893 C CA . GLU A 1 112 ? 12.544 20.127 -14.395 1.00 94.75 112 GLU A CA 1
ATOM 894 C C . GLU A 1 112 ? 12.480 19.558 -12.964 1.00 94.75 112 GLU A C 1
ATOM 896 O O . GLU A 1 112 ? 12.203 18.379 -12.740 1.00 94.75 112 GLU A O 1
ATOM 901 N N . HIS A 1 113 ? 12.780 20.394 -11.968 1.00 90.38 113 HIS A N 1
ATOM 902 C CA . HIS A 1 113 ? 12.931 19.954 -10.574 1.00 90.38 113 HIS A CA 1
ATOM 903 C C . HIS A 1 113 ? 11.637 19.428 -9.927 1.00 90.38 113 HIS A C 1
ATOM 905 O O . HIS A 1 113 ? 11.718 18.593 -9.030 1.00 90.38 113 HIS A O 1
ATOM 911 N N . ASP A 1 114 ? 10.471 19.852 -10.423 1.00 88.69 114 ASP A N 1
ATOM 912 C CA . ASP A 1 114 ? 9.146 19.422 -9.950 1.00 88.69 114 ASP A CA 1
ATOM 913 C C . ASP A 1 114 ? 8.506 18.340 -10.840 1.00 88.69 114 ASP A C 1
ATOM 915 O O . ASP A 1 114 ? 7.299 18.095 -10.759 1.00 88.69 114 ASP A O 1
ATOM 919 N N . TRP A 1 115 ? 9.287 17.701 -11.720 1.00 90.69 115 TRP A N 1
ATOM 920 C CA . TRP A 1 115 ? 8.771 16.696 -12.648 1.00 90.69 115 TRP A CA 1
ATOM 921 C C . TRP A 1 115 ? 8.114 15.519 -11.916 1.00 90.69 115 TRP A C 1
ATOM 923 O O . TRP A 1 115 ? 8.669 14.930 -10.980 1.00 90.69 115 TRP A O 1
ATOM 933 N N . ARG A 1 116 ? 6.926 15.141 -12.389 1.00 87.06 116 ARG A N 1
ATOM 934 C CA . ARG A 1 116 ? 6.170 13.971 -11.938 1.00 87.06 116 ARG A CA 1
ATOM 935 C C . ARG A 1 116 ? 5.799 13.123 -13.143 1.00 87.06 116 ARG A C 1
ATOM 937 O O . ARG A 1 116 ? 5.691 13.636 -14.253 1.00 87.06 116 ARG A O 1
ATOM 944 N N . ASP A 1 117 ? 5.579 11.837 -12.895 1.00 90.06 117 ASP A N 1
ATOM 945 C CA . ASP A 1 117 ? 5.012 10.937 -13.895 1.00 90.06 117 ASP A CA 1
ATOM 946 C C . ASP A 1 117 ? 3.623 11.462 -14.313 1.00 90.06 117 ASP A C 1
ATOM 948 O O . ASP A 1 117 ? 2.730 11.521 -13.465 1.00 90.06 117 ASP A O 1
ATOM 952 N N . PRO A 1 118 ? 3.427 11.858 -15.584 1.00 89.50 118 PRO A N 1
ATOM 953 C CA . PRO A 1 118 ? 2.160 12.413 -16.052 1.00 89.50 118 PRO A CA 1
ATOM 954 C C . PRO A 1 118 ? 1.019 11.386 -16.061 1.00 89.50 118 PRO A C 1
ATOM 956 O O . PRO A 1 118 ? -0.143 11.780 -16.082 1.00 89.50 118 PRO A O 1
ATOM 959 N N . GLY A 1 119 ? 1.331 10.087 -16.051 1.00 93.75 119 GLY A N 1
ATOM 960 C CA . GLY A 1 119 ? 0.351 9.009 -15.950 1.00 93.75 119 GLY A CA 1
ATOM 961 C C . GLY A 1 119 ? 0.052 8.584 -14.511 1.00 93.75 119 GLY A C 1
ATOM 962 O O . GLY A 1 119 ? -0.771 7.686 -14.317 1.00 93.75 119 GLY A O 1
ATOM 963 N N . ALA A 1 120 ? 0.707 9.175 -13.506 1.00 95.81 120 ALA A N 1
ATOM 964 C CA . ALA A 1 120 ? 0.489 8.845 -12.103 1.00 95.81 120 ALA A CA 1
ATOM 965 C C . ALA A 1 120 ? -0.526 9.788 -11.449 1.00 95.81 120 ALA A C 1
ATOM 967 O O . ALA A 1 120 ? -0.381 11.009 -11.477 1.00 95.81 120 ALA A O 1
ATOM 968 N N . LEU A 1 121 ? -1.518 9.195 -10.790 1.00 97.50 121 LEU A N 1
ATOM 969 C CA . LEU A 1 121 ? -2.563 9.883 -10.054 1.00 97.50 121 LEU A CA 1
ATOM 970 C C . LEU A 1 121 ? -2.666 9.304 -8.640 1.00 97.50 121 LEU A C 1
ATOM 972 O O . LEU A 1 121 ? -2.784 8.092 -8.452 1.00 97.50 121 LEU A O 1
ATOM 976 N N . GLU A 1 122 ? -2.618 10.179 -7.642 1.00 97.81 122 GLU A N 1
ATOM 977 C CA . GLU A 1 122 ? -2.863 9.844 -6.241 1.00 97.81 122 GLU A CA 1
ATOM 978 C C . GLU A 1 122 ? -4.061 10.662 -5.766 1.00 97.81 122 GLU A C 1
ATOM 980 O O . GLU A 1 122 ? -4.044 11.883 -5.902 1.00 97.81 122 GLU A O 1
ATOM 985 N N . LEU A 1 123 ? -5.097 9.980 -5.277 1.00 97.69 123 LEU A N 1
ATOM 986 C CA . LEU A 1 123 ? -6.369 10.583 -4.878 1.00 97.69 123 LEU A CA 1
ATOM 987 C C . LEU A 1 123 ? -6.644 10.319 -3.399 1.00 97.69 123 LEU A C 1
ATOM 989 O O . LEU A 1 123 ? -6.429 9.204 -2.905 1.00 97.69 123 LEU A O 1
ATOM 993 N N . THR A 1 124 ? -7.177 11.324 -2.704 1.00 97.88 124 THR A N 1
ATOM 994 C CA . THR A 1 124 ? 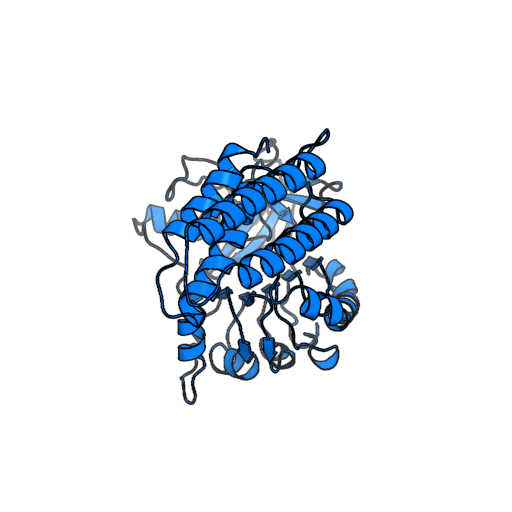-7.850 11.089 -1.419 1.00 97.88 124 THR A CA 1
ATOM 995 C C . THR A 1 124 ? -9.146 10.295 -1.638 1.00 97.88 124 THR A C 1
ATOM 997 O O . THR A 1 124 ? -9.640 10.230 -2.770 1.00 97.88 124 THR A O 1
ATOM 1000 N N . PRO A 1 125 ? -9.739 9.701 -0.586 1.00 97.31 125 PRO A N 1
ATOM 1001 C CA . PRO A 1 125 ? -11.041 9.045 -0.706 1.00 97.31 125 PRO A CA 1
ATOM 1002 C C . PRO A 1 125 ? -12.109 9.948 -1.342 1.00 97.31 125 PRO A C 1
ATOM 1004 O O . PRO A 1 125 ? -12.773 9.548 -2.292 1.00 97.31 125 PRO A O 1
ATOM 1007 N N . GLU A 1 126 ? -12.201 11.208 -0.913 1.00 96.62 126 GLU A N 1
ATOM 1008 C CA . GLU A 1 126 ? -13.203 12.159 -1.411 1.00 96.62 126 GLU A CA 1
ATOM 1009 C C . GLU A 1 126 ? -12.968 12.566 -2.871 1.00 96.62 126 GLU A C 1
ATOM 1011 O O . GLU A 1 126 ? -13.906 12.923 -3.590 1.00 96.62 126 GLU A O 1
ATOM 1016 N N . GLU A 1 127 ? -11.710 12.582 -3.311 1.00 97.44 127 GLU A N 1
ATOM 1017 C CA . GLU A 1 127 ? -11.358 12.841 -4.704 1.00 97.44 127 GLU A CA 1
ATOM 1018 C C . GLU A 1 127 ? -11.675 11.636 -5.588 1.00 97.44 127 GLU A C 1
ATOM 1020 O O . GLU A 1 127 ? -12.206 11.824 -6.684 1.00 97.44 127 GLU A O 1
ATOM 1025 N N . LEU A 1 128 ? -11.410 10.415 -5.106 1.00 97.44 128 LEU A N 1
ATOM 1026 C CA . LEU A 1 128 ? -11.767 9.188 -5.814 1.00 97.44 128 LEU A CA 1
ATOM 1027 C C . LEU A 1 128 ? -13.285 9.065 -5.962 1.00 97.44 128 LEU A C 1
ATOM 1029 O O . LEU A 1 128 ? -13.756 8.869 -7.078 1.00 97.44 128 LEU A O 1
ATOM 1033 N N . ASP A 1 129 ? -14.056 9.266 -4.894 1.00 95.62 129 ASP A N 1
ATOM 1034 C CA . ASP A 1 129 ? -15.525 9.228 -4.948 1.00 95.62 129 ASP A CA 1
ATOM 1035 C C . ASP A 1 129 ? -16.075 10.205 -5.993 1.00 95.62 129 ASP A C 1
ATOM 1037 O O . ASP A 1 129 ? -16.967 9.881 -6.780 1.00 95.62 129 ASP A O 1
ATOM 1041 N N . ARG A 1 130 ? -15.493 11.408 -6.055 1.00 95.12 130 ARG A N 1
ATOM 1042 C CA . ARG A 1 130 ? -15.871 12.422 -7.042 1.00 95.12 130 ARG A CA 1
ATOM 1043 C C . ARG A 1 130 ? -15.473 12.025 -8.463 1.00 95.12 130 ARG A C 1
ATOM 1045 O O . ARG A 1 130 ? -16.219 12.327 -9.390 1.00 95.12 130 ARG A O 1
ATOM 1052 N N . ALA A 1 131 ? -14.328 11.367 -8.638 1.00 95.31 131 ALA A N 1
ATOM 1053 C CA . ALA A 1 131 ? -13.876 10.857 -9.932 1.00 95.31 131 ALA A CA 1
ATOM 1054 C C . ALA A 1 131 ? -14.736 9.682 -10.429 1.00 95.31 131 ALA A C 1
ATOM 1056 O O . ALA A 1 131 ? -14.931 9.534 -11.632 1.00 95.31 131 ALA A O 1
ATOM 1057 N N . LEU A 1 132 ? -15.273 8.866 -9.516 1.00 95.94 132 LEU A N 1
ATOM 1058 C CA . LEU A 1 132 ? -16.099 7.697 -9.835 1.00 95.94 132 LEU A CA 1
ATOM 1059 C C . LEU A 1 132 ? -17.596 8.005 -9.979 1.00 95.94 132 LEU A C 1
ATOM 1061 O O . LEU A 1 132 ? -18.361 7.124 -10.393 1.00 95.94 132 LEU A O 1
ATOM 1065 N N . ALA A 1 133 ? -18.013 9.241 -9.689 1.00 92.38 133 ALA A N 1
ATOM 1066 C CA . ALA A 1 133 ? -19.394 9.705 -9.802 1.00 92.38 133 ALA A CA 1
ATOM 1067 C C . ALA A 1 133 ? -20.020 9.430 -11.184 1.00 92.38 133 ALA A C 1
ATOM 1069 O O . ALA A 1 133 ? -19.335 9.328 -12.208 1.00 92.38 133 ALA A O 1
ATOM 1070 N N . ASP A 1 134 ? -21.347 9.300 -11.208 1.00 84.31 134 ASP A N 1
ATOM 1071 C CA . ASP A 1 134 ? -22.103 8.979 -12.417 1.00 84.31 134 ASP A CA 1
ATOM 1072 C C . ASP A 1 134 ? -21.791 9.935 -13.577 1.00 84.31 134 ASP A C 1
ATOM 1074 O O . ASP A 1 134 ? -21.647 11.145 -13.408 1.00 84.31 134 ASP A O 1
ATOM 1078 N N . SER A 1 135 ? -21.688 9.365 -14.782 1.00 84.88 135 SER A N 1
ATOM 1079 C CA . SER A 1 135 ? -21.358 10.083 -16.025 1.00 84.88 135 SER A CA 1
ATOM 1080 C C . SER A 1 135 ? -19.987 10.785 -16.070 1.00 84.88 135 SER A C 1
ATOM 1082 O O . SER A 1 135 ? -19.754 11.562 -16.998 1.00 84.88 135 SER A O 1
ATOM 1084 N N . ALA A 1 136 ? -19.064 10.506 -15.141 1.00 87.88 136 ALA A N 1
ATOM 1085 C CA . ALA A 1 136 ? -17.681 10.966 -15.263 1.00 87.88 136 ALA A CA 1
ATOM 1086 C C . ALA A 1 136 ? -17.011 10.402 -16.541 1.00 87.88 136 ALA A C 1
ATOM 1088 O O . ALA A 1 136 ? -17.241 9.241 -16.898 1.00 87.88 136 ALA A O 1
ATOM 1089 N N . PRO A 1 137 ? -16.228 11.214 -17.277 1.00 92.12 137 PRO A N 1
ATOM 1090 C CA . PRO A 1 137 ? -15.525 10.754 -18.469 1.00 92.12 137 PRO A CA 1
ATOM 1091 C C . PRO A 1 137 ? -14.329 9.855 -18.104 1.00 92.12 137 PRO A C 1
ATOM 1093 O O . PRO A 1 137 ? -13.746 10.019 -17.033 1.00 92.12 137 PRO A O 1
ATOM 1096 N N . PRO A 1 138 ? -13.909 8.945 -19.002 1.00 95.50 138 PRO A N 1
ATOM 1097 C CA . PRO A 1 138 ? -12.730 8.120 -18.774 1.00 95.50 138 PRO A CA 1
ATOM 1098 C C . PRO A 1 138 ? -11.431 8.938 -18.838 1.00 95.50 138 PRO A C 1
ATOM 1100 O O . PRO A 1 138 ? -11.199 9.704 -19.777 1.00 95.50 138 PRO A O 1
ATOM 1103 N N . HIS A 1 139 ? -10.551 8.689 -17.875 1.00 95.94 139 HIS A N 1
ATOM 1104 C CA . HIS A 1 139 ? -9.187 9.190 -17.746 1.00 95.94 139 HIS A CA 1
ATOM 1105 C C . HIS A 1 139 ? -8.197 8.219 -18.400 1.00 95.94 139 HIS A C 1
ATOM 1107 O O . HIS A 1 139 ? -7.552 7.390 -17.754 1.00 95.94 139 HIS A O 1
ATOM 1113 N N . ASN A 1 140 ? -8.093 8.301 -19.726 1.00 95.81 140 ASN A N 1
ATOM 1114 C CA . ASN A 1 140 ? -7.272 7.394 -20.534 1.00 95.81 140 ASN A CA 1
ATOM 1115 C C . ASN A 1 140 ? -5.761 7.625 -20.383 1.00 95.81 140 ASN A C 1
ATOM 1117 O O . ASN A 1 140 ? -4.965 6.743 -20.715 1.00 95.81 140 ASN A O 1
ATOM 1121 N N . GLU A 1 141 ? -5.374 8.816 -19.942 1.00 95.44 141 GLU A N 1
ATOM 1122 C CA . GLU A 1 141 ? -4.001 9.235 -19.684 1.00 95.44 141 GLU A CA 1
ATOM 1123 C C . GLU A 1 141 ? -3.420 8.612 -18.410 1.00 95.44 141 GLU A C 1
ATOM 1125 O O . GLU A 1 141 ? -2.207 8.427 -18.323 1.00 95.44 141 GLU A O 1
ATOM 1130 N N . VAL A 1 142 ? -4.273 8.243 -17.448 1.00 97.44 142 VAL A N 1
ATOM 1131 C CA . VAL A 1 142 ? -3.846 7.689 -16.161 1.00 97.44 142 VAL A CA 1
ATOM 1132 C C . VAL A 1 142 ? -3.449 6.224 -16.332 1.00 97.44 142 VAL A C 1
ATOM 1134 O O . VAL A 1 142 ? -4.216 5.387 -16.809 1.00 97.44 142 VAL A O 1
ATOM 1137 N N . ARG A 1 143 ? -2.221 5.911 -15.918 1.00 96.75 143 ARG A N 1
ATOM 1138 C CA . ARG A 1 143 ? -1.613 4.574 -15.962 1.00 96.75 143 ARG A CA 1
ATOM 1139 C C . ARG A 1 143 ? -1.319 4.025 -14.571 1.00 96.75 143 ARG A C 1
ATOM 1141 O O . ARG A 1 143 ? -1.320 2.813 -14.387 1.00 96.75 143 ARG A O 1
ATOM 1148 N N . SER A 1 144 ? -1.105 4.889 -13.584 1.00 97.50 144 SER A N 1
ATOM 1149 C CA . SER A 1 144 ? -0.880 4.491 -12.198 1.00 97.50 144 SER A CA 1
ATOM 1150 C C . SER A 1 144 ? -1.857 5.217 -11.286 1.00 97.50 144 SER A C 1
ATOM 1152 O O . SER A 1 144 ? -1.775 6.434 -11.170 1.00 97.50 144 SER A O 1
ATOM 1154 N N . LEU A 1 145 ? -2.725 4.478 -10.599 1.00 98.56 145 LEU A N 1
ATOM 1155 C CA . LEU A 1 145 ? -3.664 5.030 -9.621 1.00 98.56 145 LEU A CA 1
ATOM 1156 C C . LEU A 1 145 ? -3.314 4.550 -8.213 1.00 98.56 145 LEU A C 1
ATOM 1158 O O . LEU A 1 145 ? -3.125 3.352 -7.985 1.00 98.56 145 LEU A O 1
ATOM 1162 N N . LYS A 1 146 ? -3.270 5.485 -7.263 1.00 98.56 146 LYS A N 1
ATOM 1163 C CA . LYS A 1 146 ? -3.158 5.204 -5.831 1.00 98.56 146 LYS A CA 1
ATOM 1164 C C . LYS A 1 146 ? -4.261 5.923 -5.061 1.00 98.56 146 LYS A C 1
ATOM 1166 O O . LYS A 1 146 ? -4.402 7.134 -5.181 1.00 98.56 146 LYS A O 1
ATOM 1171 N N . ALA A 1 147 ? -4.985 5.188 -4.228 1.00 98.31 147 ALA A N 1
ATOM 1172 C CA . ALA A 1 147 ? -5.922 5.759 -3.268 1.00 98.31 147 ALA A CA 1
ATOM 1173 C C . ALA A 1 147 ? -5.872 4.965 -1.960 1.00 98.31 147 ALA A C 1
ATOM 1175 O O . ALA A 1 147 ? -5.843 3.734 -1.974 1.00 98.31 147 ALA A O 1
ATOM 1176 N N . THR A 1 148 ? -5.817 5.661 -0.825 1.00 97.62 148 THR A N 1
ATOM 1177 C CA . THR A 1 148 ? -5.682 5.051 0.508 1.00 97.62 148 THR A CA 1
ATOM 1178 C C . THR A 1 148 ? -6.652 5.675 1.506 1.00 97.62 148 THR A C 1
ATOM 1180 O O . THR A 1 148 ? -7.016 6.835 1.347 1.00 97.62 148 THR A O 1
ATOM 1183 N N . GLY A 1 149 ? -7.021 4.945 2.561 1.00 95.56 149 GLY A N 1
ATOM 1184 C CA . GLY A 1 149 ? -8.019 5.394 3.538 1.00 95.56 149 GLY A CA 1
ATOM 1185 C C . GLY A 1 149 ? -9.463 5.174 3.078 1.00 95.56 149 GLY A C 1
ATOM 1186 O O . GLY A 1 149 ? -10.368 5.840 3.564 1.00 95.56 149 GLY A O 1
ATOM 1187 N N . LEU A 1 150 ? -9.679 4.263 2.127 1.00 97.19 150 LEU A N 1
ATOM 1188 C CA . LEU A 1 150 ? -10.986 4.010 1.525 1.00 97.19 150 LEU A CA 1
ATOM 1189 C C . LEU A 1 150 ? -11.925 3.280 2.498 1.00 97.19 150 LEU A C 1
ATOM 1191 O O . LEU A 1 150 ? -11.558 2.261 3.095 1.00 97.19 150 LEU A O 1
ATOM 1195 N N . SER A 1 151 ? -13.154 3.777 2.627 1.00 95.44 151 SER A N 1
ATOM 1196 C CA . SER A 1 151 ? -14.264 3.078 3.291 1.00 95.44 151 SER A CA 1
ATOM 1197 C C . SER A 1 151 ? -15.033 2.185 2.317 1.00 95.44 151 SER A C 1
ATOM 1199 O O . SER A 1 151 ? -15.483 1.107 2.700 1.00 95.44 151 SER A O 1
ATOM 1201 N N . GLU A 1 152 ? -15.146 2.603 1.060 1.00 96.62 152 GLU A N 1
ATOM 1202 C CA . GLU A 1 152 ? -15.798 1.876 -0.024 1.00 96.62 152 GLU A CA 1
ATOM 1203 C C . GLU A 1 152 ? -15.174 2.283 -1.366 1.00 96.62 152 GLU A C 1
ATOM 1205 O O . GLU A 1 152 ? -14.696 3.404 -1.518 1.00 96.62 152 GLU A O 1
ATOM 1210 N N . VAL A 1 153 ? -15.140 1.367 -2.331 1.00 97.62 153 VAL A N 1
ATOM 1211 C CA . VAL A 1 153 ? -14.781 1.642 -3.726 1.00 97.62 153 VAL A CA 1
ATOM 1212 C C . VAL A 1 153 ? -15.419 0.587 -4.633 1.00 97.62 153 VAL A C 1
ATOM 1214 O O . VAL A 1 153 ? -15.414 -0.604 -4.315 1.00 97.62 153 VAL A O 1
ATOM 1217 N N . ASP A 1 154 ? -15.964 1.013 -5.772 1.00 97.69 154 ASP A N 1
ATOM 1218 C CA . ASP A 1 154 ? -16.547 0.125 -6.782 1.00 97.69 154 ASP A CA 1
ATOM 1219 C C . ASP A 1 154 ? -15.562 -0.099 -7.940 1.00 97.69 154 ASP A C 1
ATOM 1221 O O . ASP A 1 154 ? -15.230 0.826 -8.6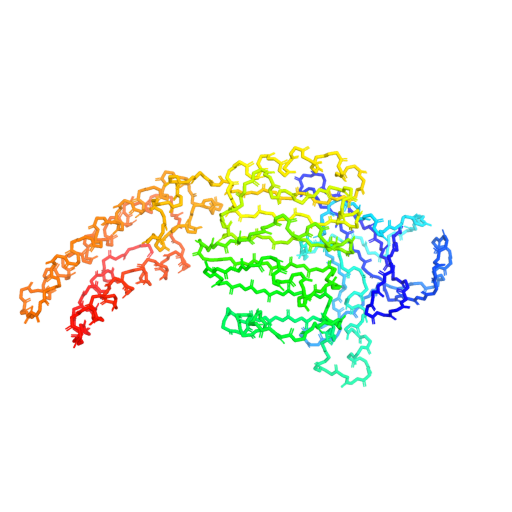89 1.00 97.69 154 ASP A O 1
ATOM 1225 N N . ALA A 1 155 ? -15.103 -1.341 -8.109 1.00 98.19 155 ALA A N 1
ATOM 1226 C CA . ALA A 1 155 ? -14.167 -1.704 -9.167 1.00 98.19 155 ALA A CA 1
ATOM 1227 C C . ALA A 1 155 ? -14.770 -1.608 -10.580 1.00 98.19 155 ALA A C 1
ATOM 1229 O O . ALA A 1 155 ? -14.030 -1.344 -11.531 1.00 98.19 155 ALA A O 1
ATOM 1230 N N . HIS A 1 156 ? -16.091 -1.751 -10.745 1.00 97.38 156 HIS A N 1
ATOM 1231 C CA . HIS A 1 156 ? -16.741 -1.523 -12.040 1.00 97.38 156 HIS A CA 1
ATOM 1232 C C . HIS A 1 156 ? -16.521 -0.075 -12.485 1.00 97.38 156 HIS A C 1
ATOM 1234 O O . HIS A 1 156 ? -16.009 0.197 -13.569 1.00 97.38 156 HIS A O 1
ATOM 1240 N N . ARG A 1 157 ? -16.854 0.877 -11.605 1.00 97.31 157 ARG A N 1
ATOM 1241 C CA . ARG A 1 157 ? -16.670 2.312 -11.861 1.00 97.31 157 ARG A CA 1
ATOM 1242 C C . ARG A 1 157 ? -15.197 2.646 -12.061 1.00 97.31 157 ARG A C 1
ATOM 1244 O O . ARG A 1 157 ? -14.856 3.382 -12.981 1.00 97.31 157 ARG A O 1
ATOM 1251 N N . LEU A 1 158 ? -14.320 2.077 -11.236 1.00 98.06 158 LEU A N 1
ATOM 1252 C CA . LEU A 1 158 ? -12.879 2.291 -11.342 1.00 98.06 158 LEU A CA 1
ATOM 1253 C C . LEU A 1 158 ? -12.339 1.883 -12.714 1.00 98.06 158 LEU A C 1
ATOM 1255 O O . LEU A 1 158 ? -11.568 2.635 -13.303 1.00 98.06 158 LEU A O 1
ATOM 1259 N N . THR A 1 159 ? -12.750 0.728 -13.235 1.00 97.88 159 THR A N 1
ATOM 1260 C CA . THR A 1 159 ? -12.276 0.241 -14.541 1.00 97.88 159 THR A CA 1
ATOM 1261 C C . THR A 1 159 ? -12.918 0.955 -15.730 1.00 97.88 159 THR A C 1
ATOM 1263 O O . THR A 1 159 ? -12.275 1.069 -16.771 1.00 97.88 159 THR A O 1
ATOM 1266 N N . ASP A 1 160 ? -14.126 1.506 -15.582 1.00 97.06 160 ASP A N 1
ATOM 1267 C CA . ASP A 1 160 ? -14.726 2.393 -16.589 1.00 97.06 160 ASP A CA 1
ATOM 1268 C C . ASP A 1 160 ? -13.990 3.737 -16.682 1.00 97.06 160 ASP A C 1
ATOM 1270 O O . ASP A 1 160 ? -13.739 4.241 -17.779 1.00 97.06 160 ASP A O 1
ATOM 1274 N N . ILE A 1 161 ? -13.645 4.324 -15.532 1.00 98.19 161 ILE A N 1
ATOM 1275 C CA . ILE A 1 161 ? -13.012 5.644 -15.461 1.00 98.19 161 ILE A CA 1
ATOM 1276 C C . ILE A 1 161 ? -11.513 5.565 -15.737 1.00 98.19 161 ILE A C 1
ATOM 1278 O O . ILE A 1 161 ? -10.971 6.440 -16.403 1.00 98.19 161 ILE A O 1
ATOM 1282 N N . PHE A 1 162 ? -10.834 4.510 -15.297 1.00 98.06 162 PHE A N 1
ATOM 1283 C CA . PHE A 1 162 ? -9.397 4.324 -15.486 1.00 98.06 162 PHE A CA 1
ATOM 1284 C C . PHE A 1 162 ? -9.118 3.024 -16.260 1.00 98.06 162 PHE A C 1
ATOM 1286 O O . PHE A 1 162 ? -8.523 2.089 -15.722 1.00 98.06 162 PHE A O 1
ATOM 1293 N N . PRO A 1 163 ? -9.515 2.932 -17.544 1.00 97.56 163 PRO A N 1
ATOM 1294 C CA . PRO A 1 163 ? -9.445 1.678 -18.306 1.00 97.56 163 PRO A CA 1
ATOM 1295 C C . PRO A 1 163 ? -8.013 1.246 -18.658 1.00 97.56 163 PRO A C 1
ATOM 1297 O O . PRO A 1 163 ? -7.777 0.130 -19.108 1.00 97.56 163 PRO A O 1
ATOM 1300 N N . ASN A 1 164 ? -7.047 2.145 -18.484 1.00 97.38 164 ASN A N 1
ATOM 1301 C CA . ASN A 1 164 ? -5.706 2.065 -19.051 1.00 97.38 164 ASN A CA 1
ATOM 1302 C C . ASN A 1 164 ? -4.610 1.795 -18.007 1.00 97.38 164 ASN A C 1
ATOM 1304 O O . ASN A 1 164 ? -3.420 1.944 -18.314 1.00 97.38 164 ASN A O 1
ATOM 1308 N N . LEU A 1 165 ? -5.004 1.416 -16.788 1.00 98.44 165 LEU A N 1
ATOM 1309 C CA . LEU A 1 165 ? -4.099 1.225 -15.658 1.00 98.44 165 LEU A CA 1
ATOM 1310 C C . LEU A 1 165 ? -3.096 0.091 -15.892 1.00 98.44 165 LEU A C 1
ATOM 1312 O O . LEU A 1 165 ? -3.451 -1.034 -16.230 1.00 98.44 165 LEU A O 1
ATOM 1316 N N . THR A 1 166 ? -1.832 0.397 -15.618 1.00 97.00 166 THR A N 1
ATOM 1317 C CA . THR A 1 166 ? -0.724 -0.555 -15.498 1.00 97.00 166 THR A CA 1
ATOM 1318 C C . THR A 1 166 ? -0.314 -0.763 -14.038 1.00 97.00 166 THR A C 1
ATOM 1320 O O . THR A 1 166 ? 0.295 -1.780 -13.714 1.00 97.00 166 THR A O 1
ATOM 1323 N N . SER A 1 167 ? -0.675 0.150 -13.131 1.00 97.75 167 SER A N 1
ATOM 1324 C CA . SER A 1 167 ? -0.455 0.020 -11.687 1.00 97.75 167 SER A CA 1
ATOM 1325 C C . SER A 1 167 ? -1.679 0.499 -10.909 1.00 97.75 167 SER A C 1
ATOM 1327 O O . SER A 1 167 ? -2.145 1.619 -11.107 1.00 97.75 167 SER A O 1
ATOM 1329 N N . LEU A 1 168 ? -2.156 -0.318 -9.973 1.00 98.75 168 LEU A N 1
ATOM 1330 C CA . LEU A 1 168 ? -3.270 0.008 -9.088 1.00 98.75 168 LEU A CA 1
ATOM 1331 C C . LEU A 1 168 ? -2.885 -0.252 -7.630 1.00 98.75 168 LEU A C 1
ATOM 1333 O O . LEU A 1 168 ? -2.457 -1.350 -7.275 1.00 98.75 168 LEU A O 1
ATOM 1337 N N . THR A 1 169 ? -3.043 0.760 -6.780 1.00 98.75 169 THR A N 1
ATOM 1338 C CA . THR A 1 169 ? -2.878 0.657 -5.328 1.00 98.75 169 THR A CA 1
ATOM 1339 C C . THR A 1 169 ? -4.135 1.154 -4.629 1.00 98.75 169 THR A C 1
ATOM 1341 O O . THR A 1 169 ? -4.457 2.337 -4.704 1.00 98.75 169 THR A O 1
ATOM 1344 N N . LEU A 1 170 ? -4.820 0.255 -3.925 1.00 98.75 170 LEU A N 1
ATOM 1345 C CA . LEU A 1 170 ? -6.014 0.554 -3.140 1.00 98.75 170 LEU A CA 1
ATOM 1346 C C . LEU A 1 170 ? -5.774 0.177 -1.678 1.00 98.75 170 LEU A C 1
ATOM 1348 O O . LEU A 1 170 ? -5.541 -0.987 -1.364 1.00 98.75 170 LEU A O 1
ATOM 1352 N N . GLY A 1 171 ? -5.825 1.160 -0.784 1.00 98.12 171 GLY A N 1
ATOM 1353 C CA . GLY A 1 171 ? -5.710 0.961 0.658 1.00 98.12 171 GLY A CA 1
ATOM 1354 C C . GLY A 1 171 ? -6.992 1.367 1.370 1.00 98.12 171 GLY A C 1
ATOM 1355 O O . GLY A 1 171 ? -7.437 2.506 1.255 1.00 98.12 171 GLY A O 1
ATOM 1356 N N . GLY A 1 172 ? -7.588 0.458 2.123 1.00 96.12 172 GLY A N 1
ATOM 1357 C CA . GLY A 1 172 ? -8.785 0.720 2.905 1.00 96.12 172 GLY A CA 1
ATOM 1358 C C . GLY A 1 172 ? -8.496 1.084 4.355 1.00 96.12 172 GLY A C 1
ATOM 1359 O O . GLY A 1 172 ? -7.355 1.205 4.796 1.00 96.12 172 GLY A O 1
ATOM 1360 N N . SER A 1 173 ? -9.568 1.247 5.119 1.00 91.44 173 SER A N 1
ATOM 1361 C CA . SER A 1 173 ? -9.557 1.277 6.585 1.00 91.44 173 SER A CA 1
ATOM 1362 C C . SER A 1 173 ? -10.603 0.298 7.109 1.00 91.44 173 SER A C 1
ATOM 1364 O O . SER A 1 173 ? -11.600 0.694 7.704 1.00 91.44 173 SER A O 1
ATOM 1366 N N . LEU A 1 174 ? -10.385 -0.991 6.815 1.00 93.31 174 LEU A N 1
ATOM 1367 C CA . LEU A 1 174 ? -11.417 -2.035 6.859 1.00 93.31 174 LEU A CA 1
ATOM 1368 C C . LEU A 1 174 ? -12.594 -1.735 5.912 1.00 93.31 174 LEU A C 1
ATOM 1370 O O . LEU A 1 174 ? -13.752 -2.001 6.233 1.00 93.31 174 LEU A O 1
ATOM 1374 N N . GLY A 1 175 ? -12.281 -1.164 4.747 1.00 95.44 175 GLY A N 1
ATOM 1375 C CA . GLY A 1 175 ? -13.269 -0.728 3.761 1.00 95.44 175 GLY A CA 1
ATOM 1376 C C . GLY A 1 175 ? -13.814 -1.862 2.893 1.00 95.44 175 GLY A C 1
ATOM 1377 O O . GLY A 1 175 ? -13.406 -3.017 3.022 1.00 95.44 175 GLY A O 1
ATOM 1378 N N . GLN A 1 176 ? -14.731 -1.531 1.987 1.00 97.31 176 GLN A N 1
ATOM 1379 C CA . GLN A 1 176 ? -15.314 -2.456 1.011 1.00 97.31 176 GLN A CA 1
ATOM 1380 C C . GLN A 1 176 ? -14.771 -2.203 -0.400 1.00 97.31 176 GLN A C 1
ATOM 1382 O O . GLN A 1 176 ? -14.630 -1.063 -0.826 1.00 97.31 176 GLN A O 1
ATOM 1387 N N . LEU A 1 177 ? -14.499 -3.274 -1.137 1.00 98.31 177 LEU A N 1
ATOM 1388 C CA . LEU A 1 177 ? -14.228 -3.270 -2.569 1.00 98.31 177 LEU A CA 1
ATOM 1389 C C . LEU A 1 177 ? -15.358 -4.043 -3.256 1.00 98.31 177 LEU A C 1
ATOM 1391 O O . LEU A 1 177 ? -15.372 -5.278 -3.264 1.00 98.31 177 LEU A O 1
ATOM 1395 N N . ALA A 1 178 ? -16.322 -3.305 -3.798 1.00 97.81 178 ALA A N 1
ATOM 1396 C CA . ALA A 1 178 ? -17.446 -3.866 -4.533 1.00 97.81 178 ALA A CA 1
ATOM 1397 C C . ALA A 1 178 ? -17.029 -4.243 -5.962 1.00 97.81 178 ALA A C 1
ATOM 1399 O O . ALA A 1 178 ? -16.141 -3.621 -6.549 1.00 97.81 178 ALA A O 1
ATOM 1400 N N . ASN A 1 179 ? -17.684 -5.266 -6.520 1.00 98.00 179 ASN A N 1
ATOM 1401 C CA . ASN A 1 179 ? -17.486 -5.734 -7.897 1.00 98.00 179 ASN A CA 1
ATOM 1402 C C . ASN A 1 179 ? -16.019 -6.035 -8.251 1.00 98.00 179 ASN A C 1
ATOM 1404 O O . ASN A 1 179 ? -15.600 -5.829 -9.386 1.00 98.00 179 ASN A O 1
ATOM 1408 N N . ALA A 1 180 ? -15.221 -6.516 -7.292 1.00 98.38 180 ALA A N 1
ATOM 1409 C CA . ALA A 1 180 ? -13.778 -6.711 -7.457 1.00 98.38 180 ALA A CA 1
ATOM 1410 C C . ALA A 1 180 ? -13.391 -7.575 -8.675 1.00 98.38 180 ALA A C 1
ATOM 1412 O O . ALA A 1 180 ? -12.317 -7.369 -9.243 1.00 98.38 180 ALA A O 1
ATOM 1413 N N . GLY A 1 181 ? -14.269 -8.481 -9.124 1.00 98.31 181 GLY A N 1
ATOM 1414 C CA . GLY A 1 181 ? -14.075 -9.243 -10.359 1.00 98.31 181 GLY A CA 1
ATOM 1415 C C . GLY A 1 181 ? -13.894 -8.381 -11.617 1.00 98.31 181 GLY A C 1
ATOM 1416 O O . GLY A 1 181 ? -13.223 -8.81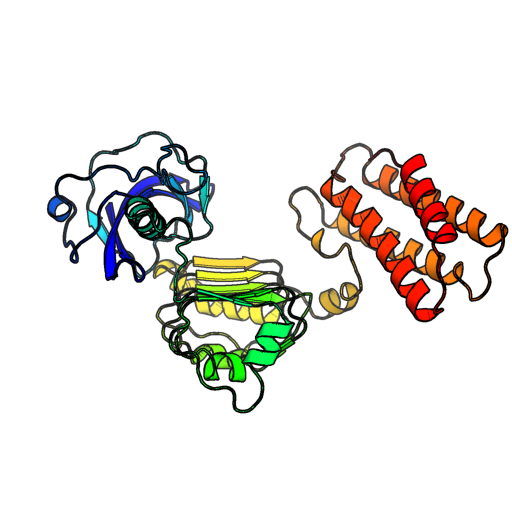9 -12.550 1.00 98.31 181 GLY A O 1
ATOM 1417 N N . GLU A 1 182 ? -14.397 -7.144 -11.636 1.00 98.56 182 GLU A N 1
ATOM 1418 C CA . GLU A 1 182 ? -14.252 -6.204 -12.758 1.00 98.56 182 GLU A CA 1
ATOM 1419 C C . GLU A 1 182 ? -12.800 -5.779 -12.999 1.00 98.56 182 GLU A C 1
ATOM 1421 O O . GLU A 1 182 ? -12.452 -5.396 -14.114 1.00 98.56 182 GLU A O 1
ATOM 1426 N N . LEU A 1 183 ? -11.910 -5.932 -12.009 1.00 98.62 183 LEU A N 1
ATOM 1427 C CA . LEU A 1 183 ? -10.473 -5.695 -12.190 1.00 98.62 183 LEU A CA 1
ATOM 1428 C C . LEU A 1 183 ? -9.852 -6.585 -13.283 1.00 98.62 183 LEU A C 1
ATOM 1430 O O . LEU A 1 183 ? -8.819 -6.218 -13.839 1.00 98.62 183 LEU A O 1
ATOM 1434 N N . ASN A 1 184 ? -10.493 -7.705 -13.645 1.00 98.62 184 ASN A N 1
ATOM 1435 C CA . ASN A 1 184 ? -10.093 -8.537 -14.785 1.00 98.62 184 ASN A CA 1
ATOM 1436 C C . ASN A 1 184 ? -10.147 -7.795 -16.136 1.00 98.62 184 ASN A C 1
ATOM 1438 O O . ASN A 1 184 ? -9.501 -8.219 -17.084 1.00 98.62 184 ASN A O 1
ATOM 1442 N N . ARG A 1 185 ? -10.855 -6.661 -16.237 1.00 98.25 185 ARG A N 1
ATOM 1443 C CA . ARG A 1 185 ? -10.904 -5.833 -17.458 1.00 98.25 185 ARG A CA 1
ATOM 1444 C C . ARG A 1 185 ? -9.603 -5.072 -17.730 1.00 98.25 185 ARG A C 1
ATOM 1446 O O . ARG A 1 185 ? -9.410 -4.573 -18.836 1.00 98.25 185 ARG A O 1
ATOM 1453 N N . LEU A 1 186 ? -8.714 -4.963 -16.742 1.00 98.44 186 LEU A N 1
ATOM 1454 C CA . LEU A 1 186 ? -7.448 -4.238 -16.848 1.00 98.44 186 LEU A CA 1
ATOM 1455 C C . LEU A 1 186 ? -6.344 -5.140 -17.420 1.00 98.44 186 LEU A C 1
ATOM 1457 O O . LEU A 1 186 ? -5.376 -5.466 -16.738 1.00 98.44 186 LEU A O 1
ATOM 1461 N N . SER A 1 187 ? -6.460 -5.537 -18.688 1.00 97.19 187 SER A N 1
ATOM 1462 C CA . SER A 1 187 ? -5.548 -6.516 -19.308 1.00 97.19 187 SER A CA 1
ATOM 1463 C C . SER A 1 187 ? -4.069 -6.100 -19.319 1.00 97.19 187 SER A C 1
ATOM 1465 O O . SER A 1 187 ? -3.192 -6.955 -19.390 1.00 97.19 187 SER A O 1
ATOM 1467 N N . SER A 1 188 ? -3.783 -4.794 -19.242 1.00 96.56 188 SER A N 1
ATOM 1468 C CA . SER A 1 188 ? -2.424 -4.228 -19.184 1.00 96.56 188 SER A CA 1
ATOM 1469 C C . SER A 1 188 ? -1.909 -3.985 -17.758 1.00 96.56 188 SER A C 1
ATOM 1471 O O . SER A 1 188 ? -0.869 -3.342 -17.580 1.00 96.56 188 SER A O 1
ATOM 1473 N N . LEU A 1 189 ? -2.627 -4.455 -16.732 1.00 98.19 189 LEU A N 1
ATOM 1474 C CA . LEU A 1 189 ? -2.243 -4.280 -15.336 1.00 98.19 189 LEU A CA 1
ATOM 1475 C C . LEU A 1 189 ? -0.971 -5.077 -15.030 1.00 98.19 189 LEU A C 1
ATOM 1477 O O . LEU A 1 189 ? -0.975 -6.303 -15.026 1.00 98.19 189 LEU A O 1
ATOM 1481 N N . LYS A 1 190 ? 0.114 -4.365 -14.719 1.00 97.06 190 LYS A N 1
ATOM 1482 C CA . LYS A 1 190 ? 1.406 -4.931 -14.309 1.00 97.06 190 LYS A CA 1
ATOM 1483 C C . LYS A 1 190 ? 1.526 -5.042 -12.792 1.00 97.06 190 LYS A C 1
ATOM 1485 O O . LYS A 1 190 ? 2.244 -5.905 -12.296 1.00 97.06 190 LYS A O 1
ATOM 1490 N N . ALA A 1 191 ? 0.845 -4.188 -12.031 1.00 97.50 191 ALA A N 1
ATOM 1491 C CA . ALA A 1 191 ? 0.967 -4.186 -10.579 1.00 97.50 191 ALA A CA 1
ATOM 1492 C C . ALA A 1 191 ? -0.368 -3.932 -9.871 1.00 97.50 191 ALA A C 1
ATOM 1494 O O . ALA A 1 191 ? -1.042 -2.941 -10.148 1.00 97.50 191 ALA A O 1
ATOM 1495 N N . LEU A 1 192 ? -0.710 -4.801 -8.922 1.00 98.69 192 LEU A N 1
ATOM 1496 C CA . LEU A 1 192 ? -1.904 -4.716 -8.091 1.00 98.69 192 LEU A CA 1
ATOM 1497 C C . LEU A 1 192 ? -1.514 -4.797 -6.616 1.00 98.69 192 LEU A C 1
ATOM 1499 O O . LEU A 1 192 ? -0.977 -5.809 -6.168 1.00 98.69 192 LEU A O 1
ATOM 1503 N N . PHE A 1 193 ? -1.831 -3.741 -5.872 1.00 98.56 193 PHE A N 1
ATOM 1504 C CA . PHE A 1 193 ? -1.660 -3.658 -4.427 1.00 98.56 193 PHE A CA 1
ATOM 1505 C C . PHE A 1 193 ? -3.022 -3.377 -3.796 1.00 98.56 193 PHE A C 1
ATOM 1507 O O . PHE A 1 193 ? -3.624 -2.339 -4.077 1.00 98.56 193 PHE A O 1
ATOM 1514 N N . ILE A 1 194 ? -3.513 -4.285 -2.958 1.00 98.75 194 ILE A N 1
ATOM 1515 C CA . ILE A 1 194 ? -4.754 -4.094 -2.199 1.00 98.75 194 ILE A CA 1
ATOM 1516 C C . ILE A 1 194 ? -4.457 -4.326 -0.723 1.00 98.75 194 ILE A C 1
ATOM 1518 O O . ILE A 1 194 ? -3.989 -5.404 -0.350 1.00 98.75 194 ILE A O 1
ATOM 1522 N N . SER A 1 195 ? -4.766 -3.343 0.121 1.00 98.06 195 SER A N 1
ATOM 1523 C CA . SER A 1 195 ? -4.649 -3.473 1.572 1.00 98.06 195 SER A CA 1
ATOM 1524 C C . SER A 1 195 ? -5.922 -3.072 2.306 1.00 98.06 195 SER A C 1
ATOM 1526 O O . SER A 1 195 ? -6.565 -2.104 1.921 1.00 98.06 195 SER A O 1
ATOM 1528 N N . ASP A 1 196 ? -6.279 -3.793 3.373 1.00 97.00 196 ASP A N 1
ATOM 1529 C CA . ASP A 1 196 ? -7.381 -3.448 4.296 1.00 97.00 196 ASP A CA 1
ATOM 1530 C C . ASP A 1 196 ? -8.734 -3.155 3.616 1.00 97.00 196 ASP A C 1
ATOM 1532 O O . ASP A 1 196 ? -9.526 -2.328 4.083 1.00 97.00 196 ASP A O 1
ATOM 1536 N N . LEU A 1 197 ? -9.000 -3.866 2.517 1.00 98.06 197 LEU A N 1
ATOM 1537 C CA . LEU A 1 197 ? -10.264 -3.867 1.785 1.00 98.06 197 LEU A CA 1
ATOM 1538 C C . LEU A 1 197 ? -10.886 -5.265 1.793 1.00 98.06 197 LEU A C 1
ATOM 1540 O O . LEU A 1 197 ? -10.199 -6.282 1.661 1.00 98.06 197 LEU A O 1
ATOM 1544 N N . PHE A 1 198 ? -12.205 -5.294 1.954 1.00 97.44 198 PHE A N 1
ATOM 1545 C CA . PHE A 1 198 ? -13.037 -6.479 2.139 1.00 97.44 198 PHE A CA 1
ATOM 1546 C C . PHE A 1 198 ? -14.209 -6.482 1.151 1.00 97.44 198 PHE A C 1
ATOM 1548 O O . PHE A 1 198 ? -14.296 -5.627 0.283 1.00 97.44 198 PHE A O 1
ATOM 1555 N N . GLY A 1 199 ? -15.093 -7.476 1.236 1.00 94.81 199 GLY A N 1
ATOM 1556 C CA . GLY A 1 199 ? -16.224 -7.628 0.311 1.00 94.81 199 GLY A CA 1
ATOM 1557 C C . GLY A 1 199 ? -15.937 -8.557 -0.871 1.00 94.81 199 GLY A C 1
ATOM 1558 O O . GLY A 1 199 ? -16.871 -9.145 -1.406 1.00 94.81 199 GLY A O 1
ATOM 1559 N N . MET A 1 200 ? -14.663 -8.798 -1.207 1.00 97.62 200 MET A N 1
ATOM 1560 C CA . MET A 1 200 ? -14.299 -9.770 -2.244 1.00 97.62 200 MET A CA 1
ATOM 1561 C C . MET A 1 200 ? -14.509 -11.218 -1.790 1.00 97.62 200 MET A C 1
ATOM 1563 O O . MET A 1 200 ? -14.155 -11.616 -0.673 1.00 97.62 200 MET A O 1
ATOM 1567 N N . THR A 1 201 ? -14.987 -12.038 -2.717 1.00 97.19 201 THR A N 1
ATOM 1568 C CA . THR A 1 201 ? -15.149 -13.486 -2.584 1.00 97.19 201 THR A CA 1
ATOM 1569 C C . THR A 1 201 ? -14.241 -14.219 -3.569 1.00 97.19 201 THR A C 1
ATOM 1571 O O . THR A 1 201 ? -13.590 -13.616 -4.415 1.00 97.19 201 THR A O 1
ATOM 1574 N N . LYS A 1 202 ? -14.218 -15.556 -3.529 1.00 97.75 202 LYS A N 1
ATOM 1575 C CA . LYS A 1 202 ? -13.499 -16.355 -4.537 1.00 97.75 202 LYS A CA 1
ATOM 1576 C C . LYS A 1 202 ? -13.933 -16.053 -5.987 1.00 97.75 202 LYS A C 1
ATOM 1578 O O . LYS A 1 202 ? -13.127 -16.243 -6.893 1.00 97.75 202 LYS A O 1
ATOM 1583 N N . ALA A 1 203 ? -15.183 -15.641 -6.216 1.00 97.69 203 ALA A N 1
ATOM 1584 C CA . ALA A 1 203 ? -15.676 -15.332 -7.561 1.00 97.69 203 ALA A CA 1
ATOM 1585 C C . ALA A 1 203 ? -15.035 -14.064 -8.147 1.00 97.69 203 ALA A C 1
ATOM 1587 O O . ALA A 1 203 ? -14.976 -13.919 -9.361 1.00 97.69 203 ALA A O 1
ATOM 1588 N N . ASP A 1 204 ? -14.508 -13.195 -7.286 1.00 98.50 204 ASP A N 1
ATOM 1589 C CA . ASP A 1 204 ? -13.925 -11.908 -7.657 1.00 98.50 204 ASP A CA 1
ATOM 1590 C C . ASP A 1 204 ? -12.420 -11.977 -7.940 1.00 98.50 204 ASP A C 1
ATOM 1592 O O . ASP A 1 204 ? -11.765 -10.949 -8.099 1.00 98.50 204 ASP A O 1
ATOM 1596 N N . CYS A 1 205 ? -11.827 -13.173 -7.930 1.00 98.62 205 CYS A N 1
ATOM 1597 C CA . CYS A 1 205 ? -10.396 -13.318 -8.152 1.00 98.62 205 CYS A CA 1
ATOM 1598 C C . CYS A 1 205 ? -9.975 -12.764 -9.515 1.00 98.62 205 CYS A C 1
ATOM 1600 O O . CYS A 1 205 ? -10.559 -13.078 -10.551 1.00 98.62 205 CYS A O 1
ATOM 1602 N N . VAL A 1 206 ? -8.887 -12.001 -9.495 1.00 98.25 206 VAL A N 1
ATOM 1603 C CA . VAL A 1 206 ? -8.175 -11.593 -10.700 1.00 98.25 206 VAL A CA 1
ATOM 1604 C C . VAL A 1 206 ? -7.464 -12.821 -11.283 1.00 98.25 206 VAL A C 1
ATOM 1606 O O . VAL A 1 206 ? -6.735 -13.523 -10.571 1.00 98.25 206 VAL A O 1
ATOM 1609 N N . LEU A 1 207 ? -7.711 -13.116 -12.557 1.00 98.44 207 LEU A N 1
ATOM 1610 C CA . LEU A 1 207 ? -7.325 -14.350 -13.236 1.00 98.44 207 LEU A CA 1
ATOM 1611 C C . LEU A 1 207 ? -6.079 -14.135 -14.109 1.00 98.44 207 LEU A C 1
ATOM 1613 O O . LEU A 1 207 ? -6.044 -13.171 -14.871 1.00 98.44 207 LEU A O 1
ATOM 1617 N N . PRO A 1 208 ? -5.084 -15.043 -14.080 1.00 97.88 208 PRO A N 1
ATOM 1618 C CA . PRO A 1 208 ? -3.877 -14.905 -14.898 1.00 97.88 208 PRO A CA 1
ATOM 1619 C C . PRO A 1 208 ? -4.111 -14.732 -16.403 1.00 97.88 208 PRO A C 1
ATOM 1621 O O . PRO A 1 208 ? -3.323 -14.049 -17.048 1.00 97.88 208 PRO A O 1
ATOM 1624 N N . ASP A 1 209 ? -5.168 -15.336 -16.950 1.00 97.69 209 ASP A N 1
ATOM 1625 C CA . ASP A 1 209 ? -5.473 -15.265 -18.385 1.00 97.69 209 ASP A CA 1
ATOM 1626 C C . ASP A 1 209 ? -6.124 -13.927 -18.786 1.00 97.69 209 ASP A C 1
ATOM 1628 O O . ASP A 1 209 ? -5.963 -13.491 -19.923 1.00 97.69 209 ASP A O 1
ATOM 1632 N N . GLU A 1 210 ? -6.814 -13.257 -17.856 1.00 98.38 210 GLU A N 1
ATOM 1633 C CA . GLU A 1 210 ? -7.484 -11.966 -18.090 1.00 98.38 210 GLU A CA 1
ATOM 1634 C C . GLU A 1 210 ? -6.534 -10.776 -17.867 1.00 98.38 210 GLU A C 1
ATOM 1636 O O . GLU A 1 210 ? -6.617 -9.759 -18.553 1.00 98.38 210 GLU A O 1
ATOM 1641 N N . VAL A 1 211 ? -5.572 -10.923 -16.947 1.00 97.94 211 VAL A N 1
ATOM 1642 C CA . VAL A 1 211 ? -4.518 -9.928 -16.667 1.00 97.94 211 VAL A CA 1
ATOM 1643 C C . VAL A 1 211 ? -3.112 -10.505 -16.907 1.00 97.94 211 VAL A C 1
ATOM 1645 O O . VAL A 1 211 ? -2.297 -10.634 -15.983 1.00 97.94 211 VAL A O 1
ATOM 1648 N N . PRO A 1 212 ? -2.789 -10.873 -18.157 1.00 96.75 212 PRO A N 1
ATOM 1649 C CA . PRO A 1 212 ? -1.567 -11.602 -18.484 1.00 96.75 212 PRO A CA 1
ATOM 1650 C C . PRO A 1 212 ? -0.285 -10.789 -18.274 1.00 96.75 212 PRO A C 1
ATOM 1652 O O . PRO A 1 212 ? 0.796 -11.367 -18.301 1.00 96.75 212 PRO A O 1
ATOM 1655 N N . ASP A 1 213 ? -0.358 -9.481 -18.037 1.00 96.62 213 ASP A N 1
ATOM 1656 C CA . ASP A 1 213 ? 0.822 -8.640 -17.810 1.00 96.62 213 ASP A CA 1
ATOM 1657 C C . ASP A 1 213 ? 1.191 -8.488 -16.322 1.00 96.62 213 ASP A C 1
ATOM 1659 O O . ASP A 1 213 ? 2.194 -7.845 -16.007 1.00 96.62 213 ASP A O 1
ATOM 1663 N N . LEU A 1 214 ? 0.438 -9.103 -15.397 1.00 97.81 214 LEU A N 1
ATOM 1664 C CA . LEU A 1 214 ? 0.626 -8.890 -13.960 1.00 97.81 214 LEU A CA 1
ATOM 1665 C C . LEU A 1 214 ? 1.971 -9.438 -13.449 1.00 97.81 214 LEU A C 1
ATOM 1667 O O . LEU A 1 214 ? 2.244 -10.643 -13.445 1.00 97.81 214 LEU A O 1
ATOM 1671 N N . GLU A 1 215 ? 2.799 -8.531 -12.944 1.00 96.81 215 GLU A N 1
ATOM 1672 C CA . GLU A 1 215 ? 4.132 -8.766 -12.385 1.00 96.81 215 GLU A CA 1
ATOM 1673 C C . GLU A 1 215 ? 4.159 -8.723 -10.868 1.00 96.81 215 GLU A C 1
ATOM 1675 O O . GLU A 1 215 ? 4.953 -9.432 -10.257 1.00 96.81 215 GLU A O 1
ATOM 1680 N N . TYR A 1 216 ? 3.316 -7.893 -10.262 1.00 97.38 216 TYR A N 1
ATOM 1681 C CA . TYR A 1 216 ? 3.279 -7.709 -8.818 1.00 97.38 216 TYR A CA 1
ATOM 1682 C C . TYR A 1 216 ? 1.851 -7.855 -8.328 1.00 97.38 216 TYR A C 1
ATOM 1684 O O . TYR A 1 216 ? 0.990 -7.042 -8.660 1.00 97.38 216 TYR A O 1
ATOM 1692 N N . LEU A 1 217 ? 1.621 -8.887 -7.529 1.00 98.06 217 LEU A N 1
ATOM 1693 C CA . LEU A 1 217 ? 0.381 -9.108 -6.809 1.00 98.06 217 LEU A CA 1
ATOM 1694 C C . LEU A 1 217 ? 0.681 -9.036 -5.314 1.00 98.06 217 LEU A C 1
ATOM 1696 O O . LEU A 1 217 ? 1.264 -9.969 -4.763 1.00 98.06 217 LEU A O 1
ATOM 1700 N N . ASP A 1 218 ? 0.270 -7.942 -4.682 1.00 97.94 218 ASP A N 1
ATOM 1701 C CA . ASP A 1 218 ? 0.414 -7.717 -3.247 1.00 97.94 218 ASP A CA 1
ATOM 1702 C C . ASP A 1 218 ? -0.965 -7.542 -2.605 1.00 97.94 218 ASP A C 1
ATOM 1704 O O . ASP A 1 218 ? -1.707 -6.606 -2.916 1.00 97.94 218 ASP A O 1
ATOM 1708 N N . LEU A 1 219 ? -1.329 -8.475 -1.730 1.00 98.56 219 LEU A N 1
ATOM 1709 C CA . LEU A 1 219 ? -2.583 -8.432 -0.988 1.00 98.56 219 LEU A CA 1
ATOM 1710 C C . LEU A 1 219 ? -2.302 -8.499 0.512 1.00 98.56 219 LEU A C 1
ATOM 1712 O O . LEU A 1 219 ? -1.878 -9.536 1.034 1.00 98.56 219 LEU A O 1
ATOM 1716 N N . HIS A 1 220 ? -2.627 -7.431 1.230 1.00 97.00 220 HIS A N 1
ATOM 1717 C CA . HIS A 1 220 ? -2.416 -7.329 2.669 1.00 97.00 220 HIS A CA 1
ATOM 1718 C C . HIS A 1 220 ? -3.739 -7.165 3.410 1.00 97.00 220 HIS A C 1
ATOM 1720 O O . HIS A 1 220 ? -4.509 -6.267 3.104 1.00 97.00 220 HIS A O 1
ATOM 1726 N N . SER A 1 221 ? -4.017 -7.981 4.429 1.00 96.75 221 SER A N 1
ATOM 1727 C CA . SER A 1 221 ? -5.228 -7.782 5.248 1.00 96.75 221 SER A CA 1
ATOM 1728 C C . SER A 1 221 ? -6.524 -7.792 4.412 1.00 96.75 221 SER A C 1
ATOM 1730 O O . SER A 1 221 ? -7.339 -6.881 4.464 1.00 96.75 221 SER A O 1
ATOM 1732 N N . VAL A 1 222 ? -6.695 -8.844 3.605 1.00 98.25 222 VAL A N 1
ATOM 1733 C CA . VAL A 1 222 ? -7.856 -9.073 2.717 1.00 98.25 222 VAL A CA 1
ATOM 1734 C C . VAL A 1 222 ? -8.688 -10.287 3.192 1.00 98.25 222 VAL A C 1
ATOM 1736 O O . VAL A 1 222 ? -8.198 -11.055 4.035 1.00 98.25 222 VAL A O 1
ATOM 1739 N N . PRO A 1 223 ? -9.917 -10.533 2.678 1.00 98.44 223 PRO A N 1
ATOM 1740 C CA . PRO A 1 223 ? -10.737 -11.683 3.057 1.00 98.44 223 PRO A CA 1
ATOM 1741 C C . PRO A 1 223 ? -10.005 -13.021 2.914 1.00 98.44 223 PRO A C 1
ATOM 1743 O O . PRO A 1 223 ? -9.315 -13.285 1.927 1.00 98.44 223 PRO A O 1
ATOM 1746 N N . HIS A 1 224 ? -10.188 -13.899 3.899 1.00 98.12 224 HIS A N 1
ATOM 1747 C CA . HIS A 1 224 ? -9.483 -15.176 3.997 1.00 98.12 224 HIS A CA 1
ATOM 1748 C C . HIS A 1 224 ? -9.710 -16.084 2.785 1.00 98.12 224 HIS A C 1
ATOM 1750 O O . HIS A 1 224 ? -8.754 -16.644 2.247 1.00 98.12 224 HIS A O 1
ATOM 1756 N N . GLU A 1 225 ? -10.960 -16.208 2.336 1.00 97.94 225 GLU A N 1
ATOM 1757 C CA . GLU A 1 225 ? -11.305 -17.049 1.186 1.00 97.94 225 GLU A CA 1
ATOM 1758 C C . GLU A 1 225 ? -10.725 -16.500 -0.121 1.00 97.94 225 GLU A C 1
ATOM 1760 O O . GLU A 1 225 ? -10.143 -17.261 -0.897 1.00 97.94 225 GLU A O 1
ATOM 1765 N N . TYR A 1 226 ? -10.798 -15.180 -0.321 1.00 98.56 226 TYR A N 1
ATOM 1766 C CA . TYR A 1 226 ? -10.188 -14.493 -1.460 1.00 98.56 226 TYR A CA 1
ATOM 1767 C C . TYR A 1 226 ? -8.669 -14.702 -1.492 1.00 98.56 226 TYR A C 1
ATOM 1769 O O . TYR A 1 226 ? -8.117 -15.126 -2.505 1.00 98.56 226 TYR A O 1
ATOM 1777 N N . ALA A 1 227 ? -7.986 -14.508 -0.358 1.00 98.56 227 ALA A N 1
ATOM 1778 C CA . ALA A 1 227 ? -6.543 -14.710 -0.245 1.00 98.56 227 ALA A CA 1
ATOM 1779 C C . ALA A 1 227 ? -6.113 -16.142 -0.605 1.00 98.56 227 ALA A C 1
ATOM 1781 O O . ALA A 1 227 ? -5.115 -16.337 -1.301 1.00 98.56 227 ALA A O 1
ATOM 1782 N N . ILE A 1 228 ? -6.844 -17.158 -0.128 1.00 98.44 228 ILE A N 1
ATOM 1783 C CA . ILE A 1 228 ? -6.554 -18.564 -0.447 1.00 98.44 228 ILE A CA 1
ATOM 1784 C C . ILE A 1 228 ? -6.725 -18.821 -1.945 1.00 98.44 228 ILE A C 1
ATOM 1786 O O . ILE A 1 228 ? -5.859 -19.456 -2.553 1.00 98.44 228 ILE A O 1
ATOM 1790 N N . ALA A 1 229 ? -7.812 -18.323 -2.535 1.00 98.56 229 ALA A N 1
ATOM 1791 C CA . ALA A 1 229 ? -8.089 -18.484 -3.956 1.00 98.56 229 ALA A CA 1
ATOM 1792 C C . ALA A 1 229 ? -7.027 -17.792 -4.829 1.00 98.56 229 ALA A C 1
ATOM 1794 O O . ALA A 1 229 ? -6.450 -18.441 -5.702 1.00 98.56 229 ALA A O 1
ATOM 1795 N N . MET A 1 230 ? -6.672 -16.541 -4.520 1.00 98.56 230 MET A N 1
ATOM 1796 C CA . MET A 1 230 ? -5.617 -15.795 -5.217 1.00 98.56 230 MET A CA 1
ATOM 1797 C C . MET A 1 230 ? -4.260 -16.500 -5.129 1.00 98.56 230 MET A C 1
ATOM 1799 O O . MET A 1 230 ? -3.595 -16.684 -6.149 1.00 98.56 230 MET A O 1
ATOM 1803 N N . ARG A 1 231 ? -3.865 -17.001 -3.946 1.00 98.38 231 ARG A N 1
ATOM 1804 C CA . ARG A 1 231 ? -2.634 -17.803 -3.812 1.00 98.38 231 ARG A CA 1
ATOM 1805 C C . ARG A 1 231 ? -2.655 -19.045 -4.693 1.00 98.38 231 ARG A C 1
ATOM 1807 O O . ARG A 1 231 ? -1.618 -19.411 -5.233 1.00 98.38 231 ARG A O 1
ATOM 1814 N N . ALA A 1 232 ? -3.788 -19.739 -4.776 1.00 98.06 232 ALA A N 1
ATOM 1815 C CA . ALA A 1 232 ? -3.895 -20.957 -5.570 1.00 98.06 232 ALA A CA 1
ATOM 1816 C C . ALA A 1 232 ? -3.768 -20.663 -7.073 1.00 98.06 232 ALA A C 1
ATOM 1818 O O . ALA A 1 232 ? -3.036 -21.380 -7.753 1.00 98.06 232 ALA A O 1
ATOM 1819 N N . LEU A 1 233 ? -4.420 -19.599 -7.551 1.00 98.06 233 LEU A N 1
ATOM 1820 C CA . LEU A 1 233 ? -4.403 -19.172 -8.953 1.00 98.06 233 LEU A CA 1
ATOM 1821 C C . LEU A 1 233 ? -3.017 -18.701 -9.409 1.00 98.06 233 LEU A C 1
ATOM 1823 O O . LEU A 1 233 ? -2.546 -19.096 -10.472 1.00 98.06 233 LEU A O 1
ATOM 1827 N N . TRP A 1 234 ? -2.339 -17.896 -8.590 1.00 98.00 234 TRP A N 1
ATOM 1828 C CA . TRP A 1 234 ? -1.109 -17.211 -8.996 1.00 98.00 234 TRP A CA 1
ATOM 1829 C C . TRP A 1 234 ? 0.185 -17.953 -8.640 1.00 98.00 234 TRP A C 1
ATOM 1831 O O . TRP A 1 234 ? 1.259 -17.572 -9.101 1.00 98.00 234 TRP A O 1
ATOM 1841 N N . ARG A 1 235 ? 0.118 -19.053 -7.874 1.00 95.88 235 ARG A N 1
ATOM 1842 C CA . ARG A 1 235 ? 1.309 -19.820 -7.455 1.00 95.88 235 ARG A CA 1
ATOM 1843 C C . ARG A 1 235 ? 2.191 -20.255 -8.627 1.00 95.88 235 ARG A C 1
ATOM 1845 O O . ARG A 1 235 ? 3.411 -20.191 -8.509 1.00 95.88 235 ARG A O 1
ATOM 1852 N N . SER A 1 236 ? 1.602 -20.728 -9.726 1.00 95.06 236 SER A N 1
ATOM 1853 C CA . SER A 1 236 ? 2.363 -21.174 -10.903 1.00 95.06 236 SER A CA 1
ATOM 1854 C C . SER A 1 236 ? 2.987 -20.011 -11.678 1.00 95.06 236 SER A C 1
ATOM 1856 O O . SER A 1 236 ? 4.022 -20.198 -12.311 1.00 95.06 236 SER A O 1
ATOM 1858 N N . GLN A 1 237 ? 2.413 -18.809 -11.581 1.00 96.81 237 GLN A N 1
ATOM 1859 C CA . GLN A 1 237 ? 2.893 -17.617 -12.285 1.00 96.81 237 GLN A CA 1
ATOM 1860 C C . GLN A 1 237 ? 4.175 -17.037 -11.679 1.00 96.81 237 GLN A C 1
ATOM 1862 O O . GLN A 1 237 ? 4.873 -16.279 -12.345 1.00 96.81 237 GLN A O 1
ATOM 1867 N N . VAL A 1 238 ? 4.554 -17.454 -10.466 1.00 94.69 238 VAL A N 1
ATOM 1868 C CA . VAL A 1 238 ? 5.842 -17.079 -9.859 1.00 94.69 238 VAL A CA 1
ATOM 1869 C C . VAL A 1 238 ? 7.025 -17.528 -10.715 1.00 94.69 238 VAL A C 1
ATOM 1871 O O . VAL A 1 238 ? 7.981 -16.777 -10.892 1.00 94.69 238 VAL A O 1
ATOM 1874 N N . ALA A 1 239 ? 6.943 -18.719 -11.316 1.00 93.25 239 ALA A N 1
ATOM 1875 C CA . ALA A 1 239 ? 7.965 -19.202 -12.246 1.00 93.25 239 ALA A CA 1
ATOM 1876 C C . ALA A 1 239 ? 8.002 -18.405 -13.565 1.00 93.25 239 ALA A C 1
ATOM 1878 O O . ALA A 1 239 ? 9.013 -18.429 -14.261 1.00 93.25 239 ALA A O 1
ATOM 1879 N N . ASN A 1 240 ? 6.926 -17.677 -13.874 1.00 93.88 240 ASN A N 1
ATOM 1880 C CA . ASN A 1 240 ? 6.768 -16.851 -15.070 1.00 93.88 240 ASN A CA 1
ATOM 1881 C C . ASN A 1 240 ? 6.979 -15.356 -14.777 1.00 93.88 240 ASN A C 1
ATOM 1883 O O . ASN A 1 240 ? 6.517 -14.512 -15.539 1.00 93.88 240 ASN A O 1
ATOM 1887 N N . GLY A 1 241 ? 7.642 -15.015 -13.669 1.00 95.44 241 GLY A N 1
ATOM 1888 C CA . GLY A 1 241 ? 8.003 -13.633 -13.362 1.00 95.44 241 GLY A CA 1
ATOM 1889 C C . GLY A 1 241 ? 6.896 -12.798 -12.713 1.00 95.44 241 GLY A C 1
ATOM 1890 O O . GLY A 1 241 ? 6.913 -11.578 -12.849 1.00 95.44 241 GLY A O 1
ATOM 1891 N N . THR A 1 242 ? 5.938 -13.421 -12.016 1.00 96.81 242 THR A N 1
ATOM 1892 C CA . THR A 1 242 ? 5.014 -12.703 -11.118 1.00 96.81 242 THR A CA 1
ATOM 1893 C C . THR A 1 242 ? 5.451 -12.842 -9.666 1.00 96.81 242 THR A C 1
ATOM 1895 O O . THR A 1 242 ? 5.429 -13.928 -9.092 1.00 96.81 242 THR A O 1
ATOM 1898 N N . SER A 1 243 ? 5.798 -11.731 -9.035 1.00 95.62 243 SER A N 1
ATOM 1899 C CA . SER A 1 243 ? 5.902 -11.649 -7.586 1.00 95.62 243 SER A CA 1
ATOM 1900 C C . SER A 1 243 ? 4.511 -11.742 -6.956 1.00 95.62 243 SER A C 1
ATOM 1902 O O . SER A 1 243 ? 3.598 -11.005 -7.332 1.00 95.62 243 SER A O 1
ATOM 1904 N N . VAL A 1 244 ? 4.348 -12.666 -6.009 1.00 96.50 244 VAL A N 1
ATOM 1905 C CA . VAL A 1 244 ? 3.098 -12.862 -5.269 1.00 96.50 244 VAL A CA 1
ATOM 1906 C C . VAL A 1 244 ? 3.393 -12.747 -3.781 1.00 96.50 244 VAL A C 1
ATOM 1908 O O . VAL A 1 244 ? 3.930 -13.685 -3.181 1.00 96.50 244 VAL A O 1
ATOM 1911 N N . ASP A 1 245 ? 2.991 -11.629 -3.186 1.00 95.50 245 ASP A N 1
ATOM 1912 C CA . ASP A 1 245 ? 2.928 -11.457 -1.742 1.00 95.50 245 ASP A CA 1
ATOM 1913 C C . ASP A 1 245 ? 1.464 -11.381 -1.315 1.00 95.50 245 ASP A C 1
ATOM 1915 O O . ASP A 1 245 ? 0.667 -10.582 -1.786 1.00 95.50 245 ASP A O 1
ATOM 1919 N N . ILE A 1 246 ? 1.072 -12.292 -0.440 1.00 97.31 246 ILE A N 1
ATOM 1920 C CA . ILE A 1 246 ? -0.257 -12.268 0.151 1.00 97.31 246 ILE A CA 1
ATOM 1921 C C . ILE A 1 246 ? -0.007 -12.468 1.635 1.00 97.31 246 ILE A C 1
ATOM 1923 O O . ILE A 1 246 ? 0.670 -13.424 2.034 1.00 97.31 246 ILE A O 1
ATOM 1927 N N . SER A 1 247 ? -0.542 -11.600 2.479 1.00 94.69 247 SER A N 1
ATOM 1928 C CA . SER A 1 247 ? -0.275 -11.613 3.915 1.00 94.69 247 SER A CA 1
ATOM 1929 C C . SER A 1 247 ? -1.490 -11.145 4.719 1.00 94.69 247 SER A C 1
ATOM 1931 O O . SER A 1 247 ? -2.431 -10.550 4.201 1.00 94.69 247 SER A O 1
ATOM 1933 N N . LYS A 1 248 ? -1.519 -11.517 6.005 1.00 93.56 248 LYS A N 1
ATOM 1934 C CA . LYS A 1 248 ? -2.589 -11.174 6.961 1.00 93.56 248 LYS A CA 1
ATOM 1935 C C . LYS A 1 248 ? -4.026 -11.465 6.480 1.00 93.56 248 LYS A C 1
ATOM 1937 O O . LYS A 1 248 ? -4.931 -10.689 6.729 1.00 93.56 248 LYS A O 1
ATOM 1942 N N . ALA A 1 249 ? -4.272 -12.603 5.836 1.00 96.38 249 ALA A N 1
ATOM 1943 C CA . ALA A 1 249 ? -5.621 -13.000 5.416 1.00 96.38 249 ALA A CA 1
ATOM 1944 C C . ALA A 1 249 ? -6.610 -13.046 6.609 1.00 96.38 249 ALA A C 1
ATOM 1946 O O . ALA A 1 249 ? -6.371 -13.783 7.571 1.00 96.38 249 ALA A O 1
ATOM 1947 N N . ARG A 1 250 ? -7.718 -12.291 6.555 1.00 96.00 250 ARG A N 1
ATOM 1948 C CA . ARG A 1 250 ? -8.649 -12.104 7.687 1.00 96.00 250 ARG A CA 1
ATOM 1949 C C . ARG A 1 250 ? -9.969 -12.831 7.490 1.00 96.00 250 ARG A C 1
ATOM 1951 O O . ARG A 1 250 ? -10.565 -12.794 6.417 1.00 96.00 250 ARG A O 1
ATOM 1958 N N . LYS A 1 251 ? -10.452 -13.473 8.551 1.00 95.50 251 LYS A N 1
ATOM 1959 C CA . LYS A 1 251 ? -11.805 -14.036 8.576 1.00 95.50 251 LYS A CA 1
ATOM 1960 C C . LYS A 1 251 ? -12.839 -12.953 8.917 1.00 95.50 251 LYS A C 1
ATOM 1962 O O . LYS A 1 251 ? -12.459 -11.982 9.577 1.00 95.50 251 LYS A O 1
ATOM 1967 N N . PRO A 1 252 ? -14.121 -13.124 8.543 1.00 93.94 252 PRO A N 1
ATOM 1968 C CA . PRO A 1 252 ? -15.173 -12.158 8.862 1.00 93.94 252 PRO A CA 1
ATOM 1969 C C . PRO A 1 252 ? -15.265 -11.819 10.355 1.00 93.94 252 PRO A C 1
ATOM 1971 O O . PRO A 1 252 ? -15.462 -10.658 10.705 1.00 93.94 252 PRO A O 1
ATOM 1974 N N . GLU A 1 253 ? -15.040 -12.795 11.241 1.00 92.38 253 GLU A N 1
ATOM 1975 C CA . GLU A 1 253 ? -15.100 -12.573 12.692 1.00 92.38 253 GLU A CA 1
ATOM 1976 C C . GLU A 1 253 ? -13.981 -11.637 13.165 1.00 92.38 253 GLU A C 1
ATOM 1978 O O . GLU A 1 253 ? -14.209 -10.774 14.008 1.00 92.38 253 GLU A O 1
ATOM 1983 N N . TRP A 1 254 ? -12.779 -11.749 12.582 1.00 92.62 254 TRP A N 1
ATOM 1984 C CA . TRP A 1 254 ? -11.675 -10.840 12.901 1.00 92.62 254 TRP A CA 1
ATOM 1985 C C . TRP A 1 254 ? -12.019 -9.409 12.489 1.00 92.62 254 TRP A C 1
ATOM 1987 O O . TRP A 1 254 ? -11.756 -8.488 13.257 1.00 92.62 254 TRP A O 1
ATOM 1997 N N . VAL A 1 255 ? -12.623 -9.222 11.311 1.00 91.88 255 VAL A N 1
ATOM 1998 C CA . VAL A 1 255 ? -13.020 -7.888 10.834 1.00 91.88 255 VAL A CA 1
ATOM 1999 C C . VAL A 1 255 ? -14.029 -7.285 11.805 1.00 91.88 255 VAL A C 1
ATOM 2001 O O . VAL A 1 255 ? -13.774 -6.210 12.338 1.00 91.88 255 VAL A O 1
ATOM 2004 N N . GLN A 1 256 ? -15.097 -8.018 12.139 1.00 88.81 256 GLN A N 1
ATOM 2005 C CA . GLN A 1 256 ? -16.113 -7.574 13.102 1.00 88.81 256 GLN A CA 1
ATOM 2006 C C . GLN A 1 256 ? -15.522 -7.211 14.470 1.00 88.81 256 GLN A C 1
ATOM 2008 O O . GLN A 1 256 ? -15.890 -6.196 15.057 1.00 88.81 256 GLN A O 1
ATOM 2013 N N . GLU A 1 257 ? -14.581 -8.006 14.984 1.00 86.38 257 GLU A N 1
ATOM 2014 C CA . GLU A 1 257 ? -13.937 -7.739 16.273 1.00 86.38 257 GLU A CA 1
ATOM 2015 C C . GLU A 1 257 ? -13.012 -6.510 16.269 1.00 86.38 257 GLU A C 1
ATOM 2017 O O . GLU A 1 257 ? -12.707 -5.988 17.354 1.00 86.38 257 GLU A O 1
ATOM 2022 N N . ASN A 1 258 ? -12.548 -6.074 15.091 1.00 89.06 258 ASN A N 1
ATOM 2023 C CA . ASN A 1 258 ? -11.526 -5.039 14.924 1.00 89.06 258 ASN A CA 1
ATOM 2024 C C . ASN A 1 258 ? -12.009 -3.753 14.232 1.00 89.06 258 ASN A C 1
ATOM 2026 O O . ASN A 1 258 ? -11.207 -2.825 14.146 1.00 89.06 258 ASN A O 1
ATOM 2030 N N . LEU A 1 259 ? -13.283 -3.659 13.823 1.00 85.81 259 LEU A N 1
ATOM 2031 C CA . LEU A 1 259 ? -13.879 -2.447 13.228 1.00 85.81 259 LEU A CA 1
ATOM 2032 C C . LEU A 1 259 ? -13.580 -1.189 14.058 1.00 85.81 259 LEU A C 1
ATOM 2034 O O . LEU A 1 259 ? -12.970 -0.247 13.565 1.00 85.81 259 LEU A O 1
ATOM 2038 N N . ASP A 1 260 ? -13.901 -1.236 15.351 1.00 82.38 260 ASP A N 1
ATOM 2039 C CA . ASP A 1 260 ? -13.696 -0.119 16.283 1.00 82.38 260 ASP A CA 1
ATOM 2040 C C . ASP A 1 260 ? -12.414 -0.266 17.120 1.00 82.38 260 ASP A C 1
ATOM 2042 O O . ASP A 1 260 ? -12.288 0.322 18.199 1.00 82.38 260 ASP A O 1
ATOM 2046 N N . ASN A 1 261 ? -11.477 -1.122 16.698 1.00 90.50 261 ASN A N 1
ATOM 2047 C CA . ASN A 1 261 ? -10.233 -1.344 17.426 1.00 90.50 261 ASN A CA 1
ATOM 2048 C C . ASN A 1 261 ? -9.112 -0.449 16.864 1.00 90.50 261 ASN A C 1
ATOM 2050 O O . ASN A 1 261 ? -8.546 -0.785 15.822 1.00 90.50 261 ASN A O 1
ATOM 2054 N N . PRO A 1 262 ? -8.722 0.639 17.554 1.00 91.62 262 PRO A N 1
ATOM 2055 C CA . PRO A 1 262 ? -7.640 1.514 17.102 1.00 91.62 262 PRO A CA 1
ATOM 2056 C C . PRO A 1 262 ? -6.260 0.852 17.188 1.00 91.62 262 PRO A C 1
ATOM 2058 O O . PRO A 1 262 ? -5.319 1.351 16.593 1.00 91.62 262 PRO A O 1
ATOM 2061 N N . LEU A 1 263 ? -6.129 -0.276 17.898 1.00 94.25 263 LEU A N 1
ATOM 2062 C CA . LEU A 1 263 ? -4.871 -1.021 18.006 1.00 94.25 263 LEU A CA 1
ATOM 2063 C C . LEU A 1 263 ? -4.769 -2.162 16.984 1.00 94.25 263 LEU A C 1
ATOM 2065 O O . LEU A 1 263 ? -3.860 -2.980 17.085 1.00 94.25 263 LEU A O 1
ATOM 2069 N N . ARG A 1 264 ? -5.715 -2.289 16.041 1.00 91.62 264 ARG A N 1
ATOM 2070 C CA . ARG A 1 264 ? -5.779 -3.424 15.098 1.00 91.62 264 ARG A CA 1
ATOM 2071 C C . ARG A 1 264 ? -4.484 -3.630 14.299 1.00 91.62 264 ARG A C 1
ATOM 2073 O O . ARG A 1 264 ? -4.147 -4.772 13.995 1.00 91.62 264 ARG A O 1
ATOM 2080 N N . ASP A 1 265 ? -3.741 -2.556 14.028 1.00 89.56 265 ASP A N 1
ATOM 2081 C CA . ASP A 1 265 ? -2.522 -2.581 13.210 1.00 89.56 265 ASP A CA 1
ATOM 2082 C C . ASP A 1 265 ? -1.318 -3.186 13.950 1.00 89.56 265 ASP A C 1
ATOM 2084 O O . ASP A 1 265 ? -0.349 -3.620 13.324 1.00 89.56 265 ASP A O 1
ATOM 2088 N N . TRP A 1 266 ? -1.416 -3.339 15.277 1.00 93.56 266 TRP A N 1
ATOM 2089 C CA . TRP A 1 266 ? -0.439 -4.078 16.084 1.00 93.56 266 TRP A CA 1
ATOM 2090 C C . TRP A 1 266 ? -0.438 -5.576 15.757 1.00 93.56 266 TRP A C 1
ATOM 2092 O O . TRP A 1 266 ? 0.533 -6.279 16.048 1.00 93.56 266 TRP A O 1
ATOM 2102 N N . ASP A 1 267 ? -1.520 -6.090 15.163 1.00 90.81 267 ASP A N 1
ATOM 2103 C CA . ASP A 1 267 ? -1.616 -7.489 14.772 1.00 90.81 267 ASP A CA 1
ATOM 2104 C C . ASP A 1 267 ? -0.644 -7.808 13.627 1.00 90.81 267 ASP A C 1
ATOM 2106 O O . ASP A 1 267 ? -0.842 -7.430 12.465 1.00 90.81 267 ASP A O 1
ATOM 2110 N N . GLY A 1 268 ? 0.418 -8.538 13.968 1.00 86.12 268 GLY A N 1
ATOM 2111 C CA . GLY A 1 268 ? 1.461 -8.957 13.040 1.00 86.12 268 GLY A CA 1
ATOM 2112 C C . GLY A 1 268 ? 2.614 -7.966 12.866 1.00 86.12 268 GLY A C 1
ATOM 2113 O O . GLY A 1 268 ? 3.354 -8.120 11.897 1.00 86.12 268 GLY A O 1
ATOM 2114 N N . ARG A 1 269 ? 2.786 -6.978 13.760 1.00 90.75 269 ARG A N 1
ATOM 2115 C CA . ARG A 1 269 ? 4.058 -6.233 13.875 1.00 90.75 269 ARG A CA 1
ATOM 2116 C C . ARG A 1 269 ? 5.172 -7.163 14.369 1.00 90.75 269 ARG A C 1
ATOM 2118 O O . ARG A 1 269 ? 4.926 -8.023 15.212 1.00 90.75 269 ARG A O 1
ATOM 2125 N N . GLU A 1 270 ? 6.389 -6.996 13.855 1.00 87.31 270 GLU A N 1
ATOM 2126 C CA . GLU A 1 270 ? 7.508 -7.925 14.094 1.00 87.31 270 GLU A CA 1
ATOM 2127 C C . GLU A 1 270 ? 7.869 -8.063 15.585 1.00 87.31 270 GLU A C 1
ATOM 2129 O O . GLU A 1 270 ? 8.110 -9.171 16.070 1.00 87.31 270 GLU A O 1
ATOM 2134 N N . HIS A 1 271 ? 7.832 -6.962 16.340 1.00 91.25 271 HIS A N 1
ATOM 2135 C CA . HIS A 1 271 ? 8.155 -6.914 17.772 1.00 91.25 271 HIS A CA 1
ATOM 2136 C C . HIS A 1 271 ? 6.953 -7.178 18.699 1.00 91.25 271 HIS A C 1
ATOM 2138 O O . HIS A 1 271 ? 7.125 -7.344 19.914 1.00 91.25 271 HIS A O 1
ATOM 2144 N N . ILE A 1 272 ? 5.734 -7.295 18.153 1.00 93.94 272 ILE A N 1
ATOM 2145 C CA . ILE A 1 272 ? 4.503 -7.506 18.928 1.00 93.94 272 ILE A CA 1
ATOM 2146 C C . ILE A 1 272 ? 3.958 -8.915 18.701 1.00 93.94 272 ILE A C 1
ATOM 2148 O O . ILE A 1 272 ? 3.380 -9.256 17.673 1.00 93.94 272 ILE A O 1
ATOM 2152 N N . THR A 1 273 ? 4.065 -9.756 19.728 1.00 93.31 273 THR A N 1
ATOM 2153 C CA . THR A 1 273 ? 3.472 -11.099 19.670 1.00 93.31 273 THR A CA 1
ATOM 2154 C C . THR A 1 273 ? 1.940 -11.037 19.636 1.00 93.31 273 THR A C 1
ATOM 2156 O O . THR A 1 273 ? 1.325 -10.196 20.296 1.00 93.31 273 THR A O 1
ATOM 2159 N N . ALA A 1 274 ? 1.295 -12.011 18.985 1.00 91.88 274 ALA A N 1
ATOM 2160 C CA . ALA A 1 274 ? -0.170 -12.125 18.958 1.00 91.88 274 ALA A CA 1
ATOM 2161 C C . ALA A 1 274 ? -0.804 -12.147 20.367 1.00 91.88 274 ALA A C 1
ATOM 2163 O O . ALA A 1 274 ? -1.893 -11.616 20.589 1.00 91.88 274 ALA A O 1
ATOM 2164 N N . ALA A 1 275 ? -0.108 -12.727 21.353 1.00 93.69 275 ALA A N 1
ATOM 2165 C CA . ALA A 1 275 ? -0.555 -12.739 22.743 1.00 93.69 275 ALA A CA 1
ATOM 2166 C C . ALA A 1 275 ? -0.536 -11.340 23.381 1.00 93.69 275 ALA A C 1
ATOM 2168 O O . ALA A 1 275 ? -1.442 -11.011 24.150 1.00 93.69 275 ALA A O 1
ATOM 2169 N N . ARG A 1 276 ? 0.477 -10.519 23.071 1.00 94.81 276 ARG A N 1
ATOM 2170 C CA . ARG A 1 276 ? 0.554 -9.120 23.519 1.00 94.81 276 ARG A CA 1
ATOM 2171 C C . ARG A 1 276 ? -0.519 -8.277 22.858 1.00 94.81 276 ARG A C 1
ATOM 2173 O O . ARG A 1 276 ? -1.267 -7.629 23.582 1.00 94.81 276 ARG A O 1
ATOM 2180 N N . PHE A 1 277 ? -0.661 -8.380 21.539 1.00 94.31 277 PHE A N 1
ATOM 2181 C CA . PHE A 1 277 ? -1.735 -7.725 20.796 1.00 94.31 277 PHE A CA 1
ATOM 2182 C C . PHE A 1 277 ? -3.108 -8.023 21.420 1.00 94.31 277 PHE A C 1
ATOM 2184 O O . PHE A 1 277 ? -3.814 -7.109 21.843 1.00 94.31 277 PHE A O 1
ATOM 2191 N N . LYS A 1 278 ? -3.450 -9.304 21.616 1.00 93.62 278 LYS A N 1
ATOM 2192 C CA . LYS A 1 278 ? -4.736 -9.699 22.216 1.00 93.62 278 LYS A CA 1
ATOM 2193 C C . LYS A 1 278 ? -4.960 -9.093 23.607 1.00 93.62 278 LYS A C 1
ATOM 2195 O O . LYS A 1 278 ? -6.077 -8.686 23.928 1.00 93.62 278 LYS A O 1
ATOM 2200 N N . LYS A 1 279 ? -3.919 -9.030 24.443 1.00 96.06 279 LYS A N 1
ATOM 2201 C CA . LYS A 1 279 ? -4.002 -8.419 25.780 1.00 96.06 279 LYS A CA 1
ATOM 2202 C C . LYS A 1 279 ? -4.135 -6.895 25.719 1.00 96.06 279 LYS A C 1
ATOM 2204 O O . LYS A 1 279 ? -4.931 -6.353 26.480 1.00 96.06 279 LYS A O 1
ATOM 2209 N N . ALA A 1 280 ? -3.407 -6.232 24.821 1.00 96.06 280 ALA A N 1
ATOM 2210 C CA . ALA A 1 280 ? -3.499 -4.791 24.599 1.00 96.06 280 ALA A CA 1
ATOM 2211 C C . ALA A 1 280 ? -4.917 -4.393 24.166 1.00 96.06 280 ALA A C 1
ATOM 2213 O O . ALA A 1 280 ? -5.534 -3.533 24.790 1.00 96.06 280 ALA A O 1
ATOM 2214 N N . VAL A 1 281 ? -5.490 -5.109 23.192 1.00 94.94 281 VAL A N 1
ATOM 2215 C CA . VAL A 1 281 ? -6.872 -4.897 22.734 1.00 94.94 281 VAL A CA 1
ATOM 2216 C C . VAL A 1 281 ? -7.882 -5.139 23.851 1.00 94.94 281 VAL A C 1
ATOM 2218 O O . VAL A 1 281 ? -8.798 -4.341 24.035 1.00 94.94 281 VAL A O 1
ATOM 2221 N N . ALA A 1 282 ? -7.729 -6.216 24.627 1.00 95.00 282 ALA A N 1
ATOM 2222 C CA . ALA A 1 282 ? -8.622 -6.494 25.751 1.00 95.00 282 ALA A CA 1
ATOM 2223 C C . ALA A 1 282 ? -8.569 -5.384 26.816 1.00 95.00 282 ALA A C 1
ATOM 2225 O O . ALA A 1 282 ? -9.616 -4.956 27.308 1.00 95.00 282 ALA A O 1
ATOM 2226 N N . GLN A 1 283 ? -7.369 -4.890 27.140 1.00 97.19 283 GLN A N 1
ATOM 2227 C CA . GLN A 1 283 ? -7.187 -3.782 28.075 1.00 97.19 283 GLN A CA 1
ATOM 2228 C C . GLN A 1 283 ? -7.803 -2.488 27.535 1.00 97.19 283 GLN A C 1
ATOM 2230 O O . GLN A 1 283 ? -8.539 -1.821 28.260 1.00 97.19 283 GLN A O 1
ATOM 2235 N N . PHE A 1 284 ? -7.570 -2.161 26.262 1.00 96.25 284 PHE A N 1
ATOM 2236 C CA . PHE A 1 284 ? -8.170 -0.991 25.627 1.00 96.25 284 PHE A CA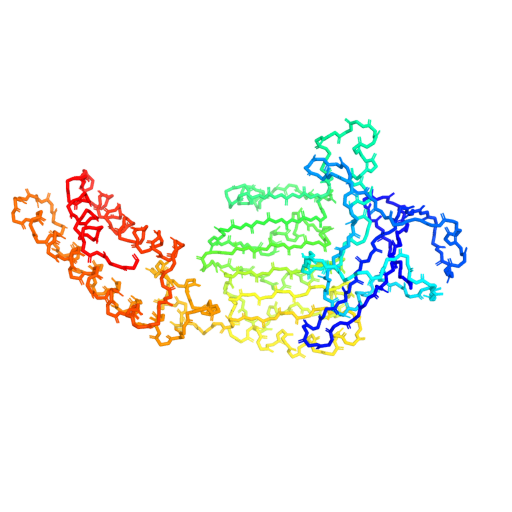 1
ATOM 2237 C C . PHE A 1 284 ? -9.701 -1.066 25.615 1.00 96.25 284 PHE A C 1
ATOM 2239 O O . PHE A 1 284 ? -10.359 -0.133 26.070 1.00 96.25 284 PHE A O 1
ATOM 2246 N N . LYS A 1 285 ? -10.291 -2.194 25.193 1.00 94.44 285 LYS A N 1
ATOM 2247 C CA . LYS A 1 285 ? -11.753 -2.393 25.191 1.00 94.44 285 LYS A CA 1
ATOM 2248 C C . LYS A 1 285 ? -12.354 -2.242 26.594 1.00 94.44 285 LYS A C 1
ATOM 2250 O O . LYS A 1 285 ? -13.409 -1.621 26.736 1.00 94.44 285 LYS A O 1
ATOM 2255 N N . LYS A 1 286 ? -11.681 -2.768 27.629 1.00 96.25 286 LYS A N 1
ATOM 2256 C CA . LYS A 1 286 ? -12.082 -2.578 29.034 1.00 96.25 286 LYS A CA 1
ATOM 2257 C C . LYS A 1 286 ? -12.108 -1.088 29.389 1.00 96.25 286 LYS A C 1
ATOM 2259 O O . LYS A 1 286 ? -13.144 -0.592 29.827 1.00 96.25 286 LYS A O 1
ATOM 2264 N N . THR A 1 287 ? -11.000 -0.386 29.163 1.00 96.75 287 THR A N 1
ATOM 2265 C CA . THR A 1 287 ? -10.863 1.031 29.516 1.00 96.75 287 THR A CA 1
ATOM 2266 C C . THR A 1 287 ? -11.822 1.914 28.725 1.00 96.75 287 THR A C 1
ATOM 2268 O O . THR A 1 287 ? -12.476 2.756 29.328 1.00 96.75 287 THR A O 1
ATOM 2271 N N . ARG A 1 288 ? -12.012 1.678 27.420 1.00 95.69 288 ARG A N 1
ATOM 2272 C CA . ARG A 1 288 ? -13.007 2.391 26.600 1.00 95.69 288 ARG A CA 1
ATOM 2273 C C . ARG A 1 288 ? -14.401 2.315 27.220 1.00 95.69 288 ARG A C 1
ATOM 2275 O O . ARG A 1 288 ? -15.056 3.341 27.379 1.00 95.69 288 ARG A O 1
ATOM 2282 N N . ARG A 1 289 ? -14.852 1.115 27.599 1.00 95.12 289 ARG A N 1
ATOM 2283 C CA . ARG A 1 289 ? -16.170 0.920 28.224 1.00 95.12 289 ARG A CA 1
ATOM 2284 C C . ARG A 1 289 ? -16.312 1.718 29.523 1.00 95.12 289 ARG A C 1
ATOM 2286 O O . ARG A 1 289 ? -17.364 2.298 29.763 1.00 95.12 289 ARG A O 1
ATOM 2293 N N . GLU A 1 290 ? -15.272 1.738 30.350 1.00 96.56 290 GLU A N 1
ATOM 2294 C CA . GLU A 1 290 ? -15.272 2.448 31.634 1.00 96.56 290 GLU A CA 1
ATOM 2295 C C . GLU A 1 290 ? -15.212 3.973 31.448 1.00 96.56 290 GLU A C 1
ATOM 2297 O O . GLU A 1 290 ? -15.985 4.685 32.086 1.00 96.56 290 GLU A O 1
ATOM 2302 N N . VAL A 1 291 ? -14.402 4.472 30.505 1.00 95.94 291 VAL A N 1
ATOM 2303 C CA . VAL A 1 291 ? -14.367 5.895 30.121 1.00 95.94 291 VAL A CA 1
ATOM 2304 C C . VAL A 1 291 ? -15.755 6.356 29.672 1.00 95.94 291 VAL A C 1
ATOM 2306 O O . VAL A 1 291 ? -16.279 7.334 30.201 1.00 95.94 291 VAL A O 1
ATOM 2309 N N . LEU A 1 292 ? -16.394 5.630 28.747 1.00 94.19 292 LEU A N 1
ATOM 2310 C CA . LEU A 1 292 ? -17.725 5.986 28.240 1.00 94.19 292 LEU A CA 1
ATOM 2311 C C . LEU A 1 292 ? -18.807 5.950 29.329 1.00 94.19 292 LEU A C 1
ATOM 2313 O O . LEU A 1 292 ? -19.730 6.762 29.293 1.00 94.19 292 LEU A O 1
ATOM 2317 N N . ALA A 1 293 ? -18.693 5.038 30.300 1.00 93.38 293 ALA A N 1
ATOM 2318 C CA . ALA A 1 293 ? -19.617 4.954 31.430 1.00 93.38 293 ALA A CA 1
ATOM 2319 C C . ALA A 1 293 ? -19.457 6.122 32.420 1.00 93.38 293 ALA A C 1
ATOM 2321 O O . ALA A 1 293 ? -20.446 6.572 32.996 1.00 93.38 293 ALA A O 1
ATOM 2322 N N . ILE A 1 294 ? -18.230 6.616 32.621 1.00 94.88 294 ILE A N 1
ATOM 2323 C CA . ILE A 1 294 ? -17.952 7.773 33.486 1.00 94.88 294 ILE A CA 1
ATOM 2324 C C . ILE A 1 294 ? -18.399 9.079 32.814 1.00 94.88 294 ILE A C 1
ATOM 2326 O O . ILE A 1 294 ? -18.934 9.967 33.478 1.00 94.88 294 ILE A O 1
ATOM 2330 N N . LEU A 1 295 ? -18.210 9.195 31.499 1.00 93.38 295 LEU A N 1
ATOM 2331 C CA . LEU A 1 295 ? -18.536 10.394 30.729 1.00 93.38 295 LEU A CA 1
ATOM 2332 C C . LEU A 1 295 ? -20.050 10.530 30.483 1.00 93.38 295 LEU A C 1
ATOM 2334 O O . LEU A 1 295 ? -20.597 10.071 29.473 1.00 93.38 295 LEU A O 1
ATOM 2338 N N . GLY A 1 296 ? -20.726 11.198 31.418 1.00 85.75 296 GLY A N 1
ATOM 2339 C CA . GLY A 1 296 ? -22.143 11.551 31.343 1.00 85.75 296 GLY A CA 1
ATOM 2340 C C . GLY A 1 296 ? -22.428 12.974 30.823 1.00 85.75 296 GLY A C 1
ATOM 2341 O O . GLY A 1 296 ? -21.503 13.740 30.528 1.00 85.75 296 GLY A O 1
ATOM 2342 N N . PRO A 1 297 ? -23.720 13.357 30.736 1.00 80.12 297 PRO A N 1
ATOM 2343 C CA . PRO A 1 297 ? -24.146 14.694 30.303 1.00 80.12 297 PRO A CA 1
ATOM 2344 C C . PRO A 1 297 ? -23.665 15.817 31.226 1.00 80.12 297 PRO A C 1
ATOM 2346 O O . PRO A 1 297 ? -23.402 16.923 30.766 1.00 80.12 297 PRO A O 1
ATOM 2349 N N . GLN A 1 298 ? -23.538 15.526 32.520 1.00 79.19 298 GLN A N 1
ATOM 2350 C CA . GLN A 1 298 ? -23.007 16.437 33.528 1.00 79.19 298 GLN A CA 1
ATOM 2351 C C . GLN A 1 298 ? -21.643 15.940 33.998 1.00 79.19 298 GLN A C 1
ATOM 2353 O O . GLN A 1 298 ? -21.407 14.733 34.061 1.00 79.19 298 GLN A O 1
ATOM 2358 N N . SER A 1 299 ? -20.761 16.886 34.307 1.00 80.75 299 SER A N 1
ATOM 2359 C CA . SER A 1 299 ? -19.427 16.631 34.836 1.00 80.75 299 SER A CA 1
ATOM 2360 C C . SER A 1 299 ? -19.298 17.282 36.200 1.00 80.75 299 SER A C 1
ATOM 2362 O O . SER A 1 299 ? -19.742 18.413 36.397 1.00 80.75 299 SER A O 1
ATOM 2364 N N . ASP A 1 300 ? -18.700 16.558 37.130 1.00 85.06 300 ASP A N 1
ATOM 2365 C CA . ASP A 1 300 ? -18.392 17.015 38.476 1.00 85.06 300 ASP A CA 1
ATOM 2366 C C . ASP A 1 300 ? -16.950 16.635 38.844 1.00 85.06 300 ASP A C 1
ATOM 2368 O O . ASP A 1 300 ? -16.262 15.902 38.127 1.00 85.06 300 ASP A O 1
ATOM 2372 N N . GLU A 1 301 ? -16.475 17.130 39.986 1.00 83.56 301 GLU A N 1
ATOM 2373 C CA . GLU A 1 301 ? -15.121 16.845 40.477 1.00 83.56 301 GLU A CA 1
ATOM 2374 C C . GLU A 1 301 ? -14.876 15.332 40.659 1.00 83.56 301 GLU A C 1
ATOM 2376 O O . GLU A 1 301 ? -13.783 14.828 40.395 1.00 83.56 301 GLU A O 1
ATOM 2381 N N . SER A 1 302 ? -15.925 14.572 40.999 1.00 90.81 302 SER A N 1
ATOM 2382 C CA . SER A 1 302 ? -15.880 13.108 41.086 1.00 90.81 302 SER A CA 1
ATOM 2383 C C . SER A 1 302 ? -15.636 12.440 39.727 1.00 90.81 302 SER A C 1
ATOM 2385 O O . SER A 1 302 ? -14.949 11.422 39.641 1.00 90.81 302 SER A O 1
ATOM 2387 N N . THR A 1 303 ? -16.181 12.987 38.643 1.00 93.00 303 THR A N 1
ATOM 2388 C CA . THR A 1 303 ? -15.973 12.502 37.271 1.00 93.00 303 THR A CA 1
ATOM 2389 C C . THR A 1 303 ? -14.514 12.648 36.858 1.00 93.00 303 THR A C 1
ATOM 2391 O O . THR A 1 303 ? -13.913 11.679 36.392 1.00 93.00 303 THR A O 1
ATOM 2394 N N . VAL A 1 304 ? -13.920 13.817 37.106 1.00 94.31 304 VAL A N 1
ATOM 2395 C CA . VAL A 1 304 ? -12.499 14.079 36.835 1.00 94.31 304 VAL A CA 1
ATOM 2396 C C . VAL A 1 304 ? -11.602 13.129 37.636 1.00 94.31 304 VAL A C 1
ATOM 2398 O O . VAL A 1 304 ? -10.738 12.478 37.051 1.00 94.31 304 VAL A O 1
ATOM 2401 N N . ALA A 1 305 ? -11.849 12.969 38.941 1.00 94.94 305 ALA A N 1
ATOM 2402 C CA . ALA A 1 305 ? -11.074 12.060 39.790 1.00 94.94 305 ALA A CA 1
ATOM 2403 C C . ALA A 1 305 ? -11.139 10.597 39.307 1.00 94.94 305 ALA A C 1
ATOM 2405 O O . ALA A 1 305 ? -10.106 9.938 39.180 1.00 94.94 305 ALA A O 1
ATOM 2406 N N . ARG A 1 306 ? -12.335 10.106 38.945 1.00 96.75 306 ARG A N 1
ATOM 2407 C CA . ARG A 1 306 ? -12.521 8.745 38.408 1.00 96.75 306 ARG A CA 1
ATOM 2408 C C . ARG A 1 306 ? -11.775 8.523 37.090 1.00 96.75 306 ARG A C 1
ATOM 2410 O O . ARG A 1 306 ? -11.242 7.438 36.872 1.00 96.75 306 ARG A O 1
ATOM 2417 N N . LEU A 1 307 ? -11.710 9.532 36.219 1.00 97.62 307 LEU A N 1
ATOM 2418 C CA . LEU A 1 307 ? -10.936 9.449 34.975 1.00 97.62 307 LEU A CA 1
ATOM 2419 C C . LEU A 1 307 ? -9.427 9.447 35.223 1.00 97.62 307 LEU A C 1
ATOM 2421 O O . LEU A 1 307 ? -8.713 8.730 34.525 1.00 97.62 307 LEU A O 1
ATOM 2425 N N . MET A 1 308 ? -8.940 10.191 36.221 1.00 97.56 308 MET A N 1
ATOM 2426 C CA . MET A 1 308 ? -7.529 10.124 36.616 1.00 97.56 308 MET A CA 1
ATOM 2427 C C . MET A 1 308 ? -7.163 8.728 37.126 1.00 97.56 308 MET A C 1
ATOM 2429 O O . MET A 1 308 ? -6.136 8.174 36.731 1.00 97.56 308 MET A O 1
ATOM 2433 N N . ASP A 1 309 ? -8.004 8.131 37.972 1.00 97.94 309 ASP A N 1
ATOM 2434 C CA . ASP A 1 309 ? -7.769 6.773 38.468 1.00 97.94 309 ASP A CA 1
ATOM 2435 C C . ASP A 1 309 ? -7.785 5.752 37.325 1.00 97.94 309 ASP A C 1
ATOM 2437 O O . ASP A 1 309 ? -6.867 4.936 37.220 1.00 97.94 309 ASP A O 1
ATOM 2441 N N . LEU A 1 310 ? -8.741 5.864 36.400 1.00 98.12 310 LEU A N 1
ATOM 2442 C CA . LEU A 1 310 ? -8.811 4.996 35.226 1.00 98.12 310 LEU A CA 1
ATOM 2443 C C . LEU A 1 310 ? -7.602 5.164 34.288 1.00 98.12 310 LEU A C 1
ATOM 2445 O O . LEU A 1 310 ? -7.076 4.175 33.774 1.00 98.12 310 LEU A O 1
ATOM 2449 N N . GLY A 1 311 ? -7.120 6.396 34.092 1.00 98.31 311 GLY A N 1
ATOM 2450 C CA . GLY A 1 311 ? -5.899 6.674 33.332 1.00 98.31 311 GLY A CA 1
ATOM 2451 C C . GLY A 1 311 ? -4.665 6.035 33.971 1.00 98.31 311 GLY A C 1
ATOM 2452 O O . GLY A 1 311 ? -3.875 5.373 33.293 1.00 98.31 311 GLY A O 1
ATOM 2453 N N . ARG A 1 312 ? -4.542 6.128 35.300 1.00 98.44 312 ARG A N 1
ATOM 2454 C CA . ARG A 1 312 ? -3.476 5.455 36.055 1.00 98.44 312 ARG A CA 1
ATOM 2455 C C . ARG A 1 312 ? -3.566 3.935 35.922 1.00 98.44 312 ARG A C 1
ATOM 2457 O O . ARG A 1 312 ? -2.553 3.279 35.685 1.00 98.44 312 ARG A O 1
ATOM 2464 N N . GLU A 1 313 ? -4.760 3.359 36.051 1.00 98.38 313 GLU A N 1
ATOM 2465 C CA . GLU A 1 313 ? -4.977 1.917 35.887 1.00 98.38 313 GLU A CA 1
ATOM 2466 C C . GLU A 1 313 ? -4.591 1.423 34.492 1.00 98.38 313 GLU A C 1
ATOM 2468 O O . GLU A 1 313 ? -3.950 0.373 34.368 1.00 98.38 313 GLU A O 1
ATOM 2473 N N . TYR A 1 314 ? -4.946 2.187 33.457 1.00 98.31 314 TYR A N 1
ATOM 2474 C CA . TYR A 1 314 ? -4.574 1.904 32.075 1.00 98.31 314 TYR A CA 1
ATOM 2475 C C . TYR A 1 314 ? -3.056 1.878 31.902 1.00 98.31 314 TYR A C 1
ATOM 2477 O O . TYR A 1 314 ? -2.510 0.878 31.431 1.00 98.31 314 TYR A O 1
ATOM 2485 N N . ALA A 1 315 ? -2.360 2.921 32.361 1.00 98.06 315 ALA A N 1
ATOM 2486 C CA . ALA A 1 315 ? -0.903 2.992 32.281 1.00 98.06 315 ALA A CA 1
ATOM 2487 C C . ALA A 1 315 ? -0.236 1.819 33.006 1.00 98.06 315 ALA A C 1
ATOM 2489 O O . ALA A 1 315 ? 0.603 1.135 32.427 1.00 98.06 315 ALA A O 1
ATOM 2490 N N . LEU A 1 316 ? -0.672 1.511 34.232 1.00 97.94 316 LEU A N 1
ATOM 2491 C CA . LEU A 1 316 ? -0.148 0.388 35.010 1.00 97.94 316 LEU A CA 1
ATOM 2492 C C . LEU A 1 316 ? -0.411 -0.969 34.344 1.00 97.94 316 LEU A C 1
ATOM 2494 O O . LEU A 1 316 ? 0.384 -1.897 34.502 1.00 97.94 316 LEU A O 1
ATOM 2498 N N . ALA A 1 317 ? -1.521 -1.121 33.619 1.00 97.62 317 ALA A N 1
ATOM 2499 C CA . ALA A 1 317 ? -1.778 -2.325 32.842 1.00 97.62 317 ALA A CA 1
ATOM 2500 C C . ALA A 1 317 ? -0.778 -2.474 31.691 1.00 97.62 317 ALA A C 1
ATOM 2502 O O . ALA A 1 317 ? -0.218 -3.560 31.535 1.00 97.62 317 ALA A O 1
ATOM 2503 N N . PHE A 1 318 ? -0.489 -1.398 30.959 1.00 97.62 318 PHE A N 1
ATOM 2504 C CA . PHE A 1 318 ? 0.514 -1.418 29.895 1.00 97.62 318 PHE A CA 1
ATOM 2505 C C . PHE A 1 318 ? 1.951 -1.540 30.428 1.00 97.62 318 PHE A C 1
ATOM 2507 O O . PHE A 1 318 ? 2.699 -2.343 29.883 1.00 97.62 318 PHE A O 1
ATOM 2514 N N . ASN A 1 319 ? 2.290 -0.948 31.584 1.00 97.06 319 ASN A N 1
ATOM 2515 C CA . ASN A 1 319 ? 3.565 -1.187 32.288 1.00 97.06 319 ASN A CA 1
ATOM 2516 C C . ASN A 1 319 ? 3.784 -2.685 32.562 1.00 97.06 319 ASN A C 1
ATOM 2518 O O . ASN A 1 319 ? 4.895 -3.200 32.448 1.00 97.06 319 ASN A O 1
ATOM 2522 N N . ARG A 1 320 ? 2.718 -3.411 32.934 1.00 96.12 320 ARG A N 1
ATOM 2523 C CA . ARG A 1 320 ? 2.782 -4.865 33.161 1.00 96.12 320 ARG A CA 1
ATOM 2524 C C . ARG A 1 320 ? 2.908 -5.663 31.866 1.00 96.12 320 ARG A C 1
ATOM 2526 O O . ARG A 1 320 ? 3.530 -6.724 31.887 1.00 96.12 320 ARG A O 1
ATOM 2533 N N . LEU A 1 321 ? 2.273 -5.212 30.783 1.00 94.94 321 LEU A N 1
ATOM 2534 C CA . LEU A 1 321 ? 2.366 -5.871 29.477 1.00 94.94 321 LEU A CA 1
ATOM 2535 C C . LEU A 1 321 ? 3.756 -5.706 28.862 1.00 94.94 321 LEU A C 1
ATOM 2537 O O . LEU A 1 321 ? 4.266 -6.667 28.282 1.00 94.94 321 LEU A O 1
ATOM 2541 N N . ASP A 1 322 ? 4.338 -4.519 29.010 1.00 94.88 322 ASP A N 1
ATOM 2542 C CA . ASP A 1 322 ? 5.660 -4.155 28.511 1.00 94.88 322 ASP A CA 1
ATOM 2543 C C . ASP A 1 322 ? 6.764 -4.831 29.343 1.00 94.88 322 ASP A C 1
ATOM 2545 O O . ASP A 1 322 ? 7.480 -5.724 28.877 1.00 94.88 322 ASP A O 1
ATOM 2549 N N . GLY A 1 323 ? 6.771 -4.558 30.649 1.00 89.38 323 GLY A N 1
ATOM 2550 C CA . GLY A 1 323 ? 7.478 -5.336 31.659 1.00 89.38 323 GLY A CA 1
ATOM 2551 C C . GLY A 1 323 ? 8.945 -5.638 31.325 1.00 89.38 323 GLY A C 1
ATOM 2552 O O . GLY A 1 323 ? 9.753 -4.755 31.080 1.00 89.38 323 GLY A O 1
ATOM 2553 N N . ARG A 1 324 ? 9.325 -6.922 31.397 1.00 82.06 324 ARG A N 1
ATOM 2554 C CA . ARG A 1 324 ? 10.729 -7.369 31.244 1.00 82.06 324 ARG A CA 1
ATOM 2555 C C . ARG A 1 324 ? 11.199 -7.494 29.797 1.00 82.06 324 ARG A C 1
ATOM 2557 O O . ARG A 1 324 ? 12.381 -7.723 29.568 1.00 82.06 324 ARG A O 1
ATOM 2564 N N . SER A 1 325 ? 10.283 -7.434 28.842 1.00 87.69 325 SER A N 1
ATOM 2565 C CA . SER A 1 325 ? 10.600 -7.501 27.419 1.00 87.69 325 SER A CA 1
ATOM 2566 C C . SER A 1 325 ? 9.788 -6.396 26.758 1.00 87.69 325 SER A C 1
ATOM 2568 O O . SER A 1 325 ? 8.675 -6.671 26.305 1.00 87.69 325 SER A O 1
ATOM 2570 N N . PRO A 1 326 ? 10.327 -5.166 26.769 1.00 91.69 326 PRO A N 1
ATOM 2571 C CA . PRO A 1 326 ? 9.645 -4.019 26.206 1.00 91.69 326 PRO A CA 1
ATOM 2572 C C . PRO A 1 326 ? 9.274 -4.253 24.745 1.00 91.69 326 PRO A C 1
ATOM 2574 O O . PRO A 1 326 ? 9.990 -4.940 24.011 1.00 91.69 326 PRO A O 1
ATOM 2577 N N . PHE A 1 327 ? 8.121 -3.732 24.359 1.00 94.31 327 PHE A N 1
ATOM 2578 C CA . PHE A 1 327 ? 7.608 -3.744 22.992 1.00 94.31 327 PHE A CA 1
ATOM 2579 C C . PHE A 1 327 ? 6.822 -2.475 22.656 1.00 94.31 327 PHE A C 1
ATOM 2581 O O . PHE A 1 327 ? 6.455 -2.292 21.501 1.00 94.31 327 PHE A O 1
ATOM 2588 N N . ILE A 1 328 ? 6.503 -1.649 23.653 1.00 95.75 328 ILE A N 1
ATOM 2589 C CA . ILE A 1 328 ? 5.866 -0.360 23.441 1.00 95.75 328 ILE A CA 1
ATOM 2590 C C . ILE A 1 328 ? 6.983 0.636 23.155 1.00 95.75 328 ILE A C 1
ATOM 2592 O O . ILE A 1 328 ? 7.725 1.021 24.056 1.00 95.75 328 ILE A O 1
ATOM 2596 N N . GLU A 1 329 ? 7.128 1.016 21.893 1.00 93.38 329 GLU A N 1
ATOM 2597 C CA . GLU A 1 329 ? 8.080 2.040 21.489 1.00 93.38 329 GLU A CA 1
ATOM 2598 C C . GLU A 1 329 ? 7.368 3.393 21.348 1.00 93.38 329 GLU A C 1
ATOM 2600 O O . GLU A 1 329 ? 6.225 3.583 21.776 1.00 93.38 329 GLU A O 1
ATOM 2605 N N . THR A 1 330 ? 8.055 4.372 20.761 1.00 93.69 330 THR A N 1
ATOM 2606 C CA . THR A 1 330 ? 7.505 5.712 20.520 1.00 93.69 330 THR A CA 1
ATOM 2607 C C . THR A 1 330 ? 6.191 5.660 19.735 1.00 93.69 330 THR A C 1
ATOM 2609 O O . THR A 1 330 ? 5.248 6.356 20.111 1.00 93.69 330 THR A O 1
ATOM 2612 N N . GLU A 1 331 ? 6.118 4.818 18.697 1.00 94.62 331 GLU A N 1
ATOM 2613 C CA . GLU A 1 331 ? 4.931 4.658 17.847 1.00 94.62 331 GLU A CA 1
ATOM 2614 C C . GLU A 1 331 ? 3.763 4.057 18.638 1.00 94.62 331 GLU A C 1
ATOM 2616 O O . GLU A 1 331 ? 2.710 4.684 18.752 1.00 94.62 331 GLU A O 1
ATOM 2621 N N . GLU A 1 332 ? 3.961 2.901 19.284 1.00 96.81 332 GLU A N 1
ATOM 2622 C CA . GLU A 1 332 ? 2.910 2.263 20.083 1.00 96.81 332 GLU A CA 1
ATOM 2623 C C . GLU A 1 332 ? 2.431 3.160 21.225 1.00 96.81 332 GLU A C 1
ATOM 2625 O O . GLU A 1 332 ? 1.238 3.192 21.539 1.00 96.81 332 GLU A O 1
ATOM 2630 N N . ARG A 1 333 ? 3.338 3.919 21.851 1.00 96.50 333 ARG A N 1
ATOM 2631 C CA . ARG A 1 333 ? 2.965 4.893 22.877 1.00 96.50 333 ARG A CA 1
ATOM 2632 C C . ARG A 1 333 ? 1.997 5.921 22.303 1.00 96.50 333 ARG A C 1
ATOM 2634 O O . ARG A 1 333 ? 0.939 6.145 22.888 1.00 96.50 333 ARG A O 1
ATOM 2641 N N . GLU A 1 334 ? 2.346 6.547 21.185 1.00 97.00 334 GLU A N 1
ATOM 2642 C CA . GLU A 1 334 ? 1.506 7.562 20.543 1.00 97.00 334 GLU A CA 1
ATOM 2643 C C . GLU A 1 334 ? 0.143 6.996 20.135 1.00 97.00 334 GLU A C 1
ATOM 2645 O O . GLU A 1 334 ? -0.880 7.639 20.375 1.00 97.00 334 GLU A O 1
ATOM 2650 N N . GLU A 1 335 ? 0.099 5.759 19.645 1.00 97.06 335 GLU A N 1
ATOM 2651 C CA . GLU A 1 335 ? -1.143 5.063 19.297 1.00 97.06 335 GLU A CA 1
ATOM 2652 C C . GLU A 1 335 ? -2.026 4.774 20.516 1.00 97.06 335 GLU A C 1
ATOM 2654 O O . GLU A 1 335 ? -3.244 4.948 20.446 1.00 97.06 335 GLU A O 1
ATOM 2659 N N . LEU A 1 336 ? -1.449 4.398 21.665 1.00 97.62 336 LEU A N 1
ATOM 2660 C CA . LEU A 1 336 ? -2.209 4.203 22.906 1.00 97.62 336 LEU A CA 1
ATOM 2661 C C . LEU A 1 336 ? -2.864 5.505 23.385 1.00 97.62 336 LEU A C 1
ATOM 2663 O O . LEU A 1 336 ? -4.014 5.485 23.837 1.00 97.62 336 LEU A O 1
ATOM 2667 N N . PHE A 1 337 ? -2.156 6.633 23.281 1.00 97.81 337 PHE A N 1
ATOM 2668 C CA . PHE A 1 337 ? -2.711 7.948 23.604 1.00 97.81 337 PHE A CA 1
ATOM 2669 C C . PHE A 1 337 ? -3.757 8.384 22.579 1.00 97.81 337 PHE A C 1
ATOM 2671 O O . PHE A 1 337 ? -4.840 8.822 22.971 1.00 97.81 337 PHE A O 1
ATOM 2678 N N . ALA A 1 338 ? -3.478 8.220 21.284 1.00 96.94 338 ALA A N 1
ATOM 2679 C CA . ALA A 1 338 ? -4.412 8.532 20.208 1.00 96.94 338 ALA A CA 1
ATOM 2680 C C . ALA A 1 338 ? -5.717 7.733 20.348 1.00 96.94 338 ALA A C 1
ATOM 2682 O O . ALA A 1 338 ? -6.802 8.303 20.225 1.00 96.94 338 ALA A O 1
ATOM 2683 N N . ALA A 1 339 ? -5.625 6.450 20.705 1.00 96.44 339 ALA A N 1
ATOM 2684 C CA . ALA A 1 339 ? -6.766 5.578 20.949 1.00 96.44 339 ALA A CA 1
ATOM 2685 C C . ALA A 1 339 ? -7.665 6.093 22.087 1.00 96.44 339 ALA A C 1
ATOM 2687 O O . ALA A 1 339 ? -8.880 6.188 21.917 1.00 96.44 339 ALA A O 1
ATOM 2688 N N . LEU A 1 340 ? -7.096 6.473 23.239 1.00 96.56 340 LEU A N 1
ATOM 2689 C CA . LEU A 1 340 ? -7.873 7.067 24.339 1.00 96.56 340 LEU A CA 1
ATOM 2690 C C . LEU A 1 340 ? -8.445 8.438 23.966 1.00 96.56 340 LEU A C 1
ATOM 2692 O O . LEU A 1 340 ? -9.591 8.749 24.295 1.00 96.56 340 LEU A O 1
ATOM 2696 N N . ASN A 1 341 ? -7.663 9.248 23.253 1.00 96.50 341 ASN A N 1
ATOM 2697 C CA . ASN A 1 341 ? -8.080 10.560 22.780 1.00 96.50 341 ASN A CA 1
ATOM 2698 C C . ASN A 1 341 ? -9.302 10.452 21.851 1.00 96.50 341 ASN A C 1
ATOM 2700 O O . ASN A 1 341 ? -10.255 11.219 22.002 1.00 96.50 341 ASN A O 1
ATOM 2704 N N . ALA A 1 342 ? -9.311 9.467 20.950 1.00 94.94 342 ALA A N 1
ATOM 2705 C CA . ALA A 1 342 ? -10.429 9.187 20.055 1.00 94.94 342 ALA A CA 1
ATOM 2706 C C . ALA A 1 342 ? -11.710 8.821 20.821 1.00 94.94 342 ALA A C 1
ATOM 2708 O O . ALA A 1 342 ? -12.772 9.342 20.491 1.00 94.94 342 ALA A O 1
ATOM 2709 N N . VAL A 1 343 ? -11.615 8.020 21.893 1.00 95.31 343 VAL A N 1
ATOM 2710 C CA . VAL A 1 343 ? -12.774 7.676 22.745 1.00 95.31 343 VAL A CA 1
ATOM 2711 C C . VAL A 1 343 ? -13.408 8.925 23.362 1.00 95.31 343 VAL A C 1
ATOM 2713 O O . VAL A 1 343 ? -14.631 9.057 23.386 1.00 95.31 343 VAL A O 1
ATOM 2716 N N . VAL A 1 344 ? -12.594 9.863 23.856 1.00 95.81 344 VAL A N 1
ATOM 2717 C CA . VAL A 1 344 ? -13.121 11.108 24.436 1.00 95.81 344 VAL A CA 1
ATOM 2718 C C . VAL A 1 344 ? -13.722 12.007 23.351 1.00 95.81 344 VAL A C 1
ATOM 2720 O O . VAL A 1 344 ? -14.787 12.573 23.568 1.00 95.81 344 VAL A O 1
ATOM 2723 N N . THR A 1 345 ? -13.106 12.086 22.168 1.00 95.62 345 THR A N 1
ATOM 2724 C CA . THR A 1 345 ? -13.638 12.854 21.025 1.00 95.62 345 THR A CA 1
ATOM 2725 C C . THR A 1 345 ? -14.978 12.309 20.532 1.00 95.62 345 THR A C 1
ATOM 2727 O O . THR A 1 345 ? -15.909 13.082 20.321 1.00 95.62 345 THR A O 1
ATOM 2730 N N . GLU A 1 346 ? -15.110 10.985 20.408 1.00 93.25 346 GLU A N 1
ATOM 2731 C CA . GLU A 1 346 ? -16.379 10.315 20.091 1.00 93.25 346 GLU A CA 1
ATOM 2732 C C . GLU A 1 346 ? -17.469 10.747 21.084 1.00 93.25 346 GLU A C 1
ATOM 2734 O O . GLU A 1 346 ? -18.589 11.107 20.711 1.00 93.25 346 GLU A O 1
ATOM 2739 N N . ARG A 1 347 ? -17.123 10.770 22.375 1.00 94.19 347 ARG A N 1
ATOM 2740 C CA . ARG A 1 347 ? -18.065 11.121 23.433 1.00 94.19 347 ARG A CA 1
ATOM 2741 C C . ARG A 1 347 ? -18.404 12.612 23.482 1.00 94.19 347 ARG A C 1
ATOM 2743 O O . ARG A 1 347 ? -19.557 12.944 23.751 1.00 94.19 347 ARG A O 1
ATOM 2750 N N . GLU A 1 348 ? -17.450 13.498 23.195 1.00 94.38 348 GLU A N 1
ATOM 2751 C CA . GLU A 1 348 ? -17.682 14.944 23.027 1.00 94.38 348 GLU A CA 1
ATOM 2752 C C . GLU A 1 348 ? -18.730 15.213 21.950 1.00 94.38 348 GLU A C 1
ATOM 2754 O O . GLU A 1 348 ? -19.670 15.973 22.184 1.00 94.38 348 GLU A O 1
ATOM 2759 N N . GLN A 1 349 ? -18.600 14.551 20.796 1.00 93.19 349 GLN A N 1
ATOM 2760 C CA . GLN A 1 349 ? -19.545 14.681 19.687 1.00 93.19 349 GLN A CA 1
ATOM 2761 C C . GLN A 1 349 ? -20.946 14.206 20.094 1.00 93.19 349 GLN A C 1
ATOM 2763 O O . GLN A 1 349 ? -21.919 14.938 19.918 1.00 93.19 349 GLN A O 1
ATOM 2768 N N . GLN A 1 350 ? -21.049 13.028 20.720 1.00 93.31 350 GLN A N 1
ATOM 2769 C CA . GLN A 1 350 ? -22.328 12.475 21.191 1.00 93.31 350 GLN A CA 1
ATOM 2770 C C . GLN A 1 350 ? -23.029 13.371 22.221 1.00 93.31 350 GLN A C 1
ATOM 2772 O O . GLN A 1 350 ? -24.253 13.475 22.217 1.00 93.31 350 GLN A O 1
ATOM 2777 N N . LEU A 1 351 ? -22.269 14.001 23.119 1.00 93.44 351 LEU A N 1
ATOM 2778 C CA . LEU A 1 351 ? -22.814 14.888 24.149 1.00 93.44 351 LEU A CA 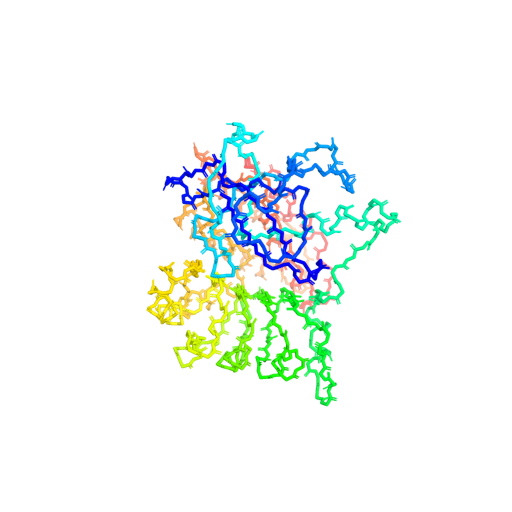1
ATOM 2779 C C . LEU A 1 351 ? -22.967 16.339 23.673 1.00 93.44 351 LEU A C 1
ATOM 2781 O O . LEU A 1 351 ? -23.567 17.139 24.387 1.00 93.44 351 LEU A O 1
ATOM 2785 N N . SER A 1 352 ? -22.412 16.684 22.505 1.00 92.62 352 SER A N 1
ATOM 2786 C CA . SER A 1 352 ? -22.340 18.054 21.981 1.00 92.62 352 SER A CA 1
ATOM 2787 C C . SER A 1 352 ? -21.798 19.062 23.010 1.00 92.62 352 SER A C 1
ATOM 2789 O O . SER A 1 352 ? -22.283 20.188 23.116 1.00 92.62 352 SER A O 1
ATOM 2791 N N . ARG A 1 353 ? -20.787 18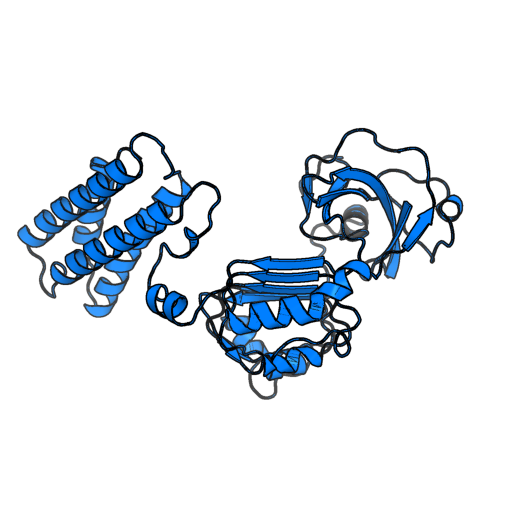.654 23.792 1.00 91.56 353 ARG A N 1
ATOM 2792 C CA . ARG A 1 353 ? -20.109 19.499 24.791 1.00 91.56 353 ARG A CA 1
ATOM 2793 C C . ARG A 1 353 ? -18.610 19.236 24.809 1.00 91.56 353 ARG A C 1
ATOM 2795 O O . ARG A 1 353 ? -18.170 18.138 24.486 1.00 91.56 353 ARG A O 1
ATOM 2802 N N . SER A 1 354 ? -17.845 20.222 25.268 1.00 92.69 354 SER A N 1
ATOM 2803 C CA . SER A 1 354 ? -16.412 20.045 25.518 1.00 92.69 354 SER A CA 1
ATOM 2804 C C . SER A 1 354 ? -16.172 19.106 26.707 1.00 92.69 354 SER A C 1
ATOM 2806 O O . SER A 1 354 ? -16.834 19.233 27.743 1.00 92.69 354 SER A O 1
ATOM 2808 N N . LEU A 1 355 ? -15.216 18.188 26.546 1.00 95.00 355 LEU A N 1
ATOM 2809 C CA . LEU A 1 355 ? -14.673 17.297 27.575 1.00 95.00 355 LEU A CA 1
ATOM 2810 C C . LEU A 1 355 ? -13.186 17.599 27.819 1.00 95.00 355 LEU A C 1
ATOM 2812 O O . LEU A 1 355 ? -12.419 16.713 28.186 1.00 95.00 355 LEU A O 1
ATOM 2816 N N . ALA A 1 356 ? -12.736 18.838 27.588 1.00 94.75 356 ALA A N 1
ATOM 2817 C CA . ALA A 1 356 ? -11.315 19.191 27.660 1.00 94.75 356 ALA A CA 1
ATOM 2818 C C . ALA A 1 356 ? -10.678 18.895 29.033 1.00 94.75 356 ALA A C 1
ATOM 2820 O O . ALA A 1 356 ? -9.548 18.407 29.094 1.00 94.75 356 ALA A O 1
ATOM 2821 N N . ALA A 1 357 ? -11.400 19.150 30.130 1.00 94.00 357 ALA A N 1
ATOM 2822 C CA . ALA A 1 357 ? -10.914 18.873 31.481 1.00 94.00 357 ALA A CA 1
ATOM 2823 C C . ALA A 1 357 ? -10.820 17.361 31.742 1.00 94.00 357 ALA A C 1
ATOM 2825 O O . ALA A 1 357 ? -9.797 16.876 32.220 1.00 94.00 357 ALA A O 1
ATOM 2826 N N . GLU A 1 358 ? -11.852 16.606 31.364 1.00 96.38 358 GLU A N 1
ATOM 2827 C CA . GLU A 1 358 ? -11.910 15.146 31.448 1.00 96.38 358 GLU A CA 1
ATOM 2828 C C . GLU A 1 358 ? -10.811 14.476 30.611 1.00 96.38 358 GLU A C 1
ATOM 2830 O O . GLU A 1 358 ? -10.138 13.554 31.075 1.00 96.38 358 GLU A O 1
ATOM 2835 N N . ARG A 1 359 ? -10.590 14.984 29.394 1.00 97.12 359 ARG A N 1
ATOM 2836 C CA . ARG A 1 359 ? -9.521 14.563 28.483 1.00 97.12 359 ARG A CA 1
ATOM 2837 C C . ARG A 1 359 ? -8.156 14.778 29.119 1.00 97.12 359 ARG A C 1
ATOM 2839 O O . ARG A 1 359 ? -7.358 13.845 29.177 1.00 97.12 359 ARG A O 1
ATOM 2846 N N . SER A 1 360 ? -7.899 15.989 29.617 1.00 97.12 360 SER A N 1
ATOM 2847 C CA . SER A 1 360 ? -6.636 16.312 30.280 1.00 97.12 360 SER A CA 1
ATOM 2848 C C . SER A 1 360 ? -6.418 15.421 31.499 1.00 97.12 360 SER A C 1
ATOM 2850 O O . SER A 1 360 ? -5.331 14.884 31.668 1.00 97.12 360 SER A O 1
ATOM 2852 N N . ALA A 1 361 ? -7.447 15.212 32.319 1.00 96.81 361 ALA A N 1
ATOM 2853 C CA . ALA A 1 361 ? -7.365 14.383 33.514 1.00 96.81 361 ALA A CA 1
ATOM 2854 C C . ALA A 1 361 ? -7.008 12.924 33.191 1.00 96.81 361 ALA A C 1
ATOM 2856 O O . ALA A 1 361 ? -6.095 12.367 33.802 1.00 96.81 361 ALA A O 1
ATOM 2857 N N . LEU A 1 362 ? -7.680 12.330 32.200 1.00 98.19 362 LEU A N 1
ATOM 2858 C CA . LEU A 1 362 ? -7.407 10.969 31.743 1.00 98.19 362 LEU A CA 1
ATOM 2859 C C . LEU A 1 362 ? -5.975 10.840 31.203 1.00 98.19 362 LEU A C 1
ATOM 2861 O O . LEU A 1 362 ? -5.214 9.998 31.675 1.00 98.19 362 LEU A O 1
ATOM 2865 N N . LEU A 1 363 ? -5.595 11.676 30.232 1.00 98.00 363 LEU A N 1
ATOM 2866 C CA . LEU A 1 363 ? -4.315 11.539 29.529 1.00 98.00 363 LEU A CA 1
ATOM 2867 C C . LEU A 1 363 ? -3.121 11.923 30.412 1.00 98.00 363 LEU A C 1
ATOM 2869 O O . LEU A 1 363 ? -2.117 11.214 30.408 1.00 98.00 363 LEU A O 1
ATOM 2873 N N . SER A 1 364 ? -3.221 12.979 31.226 1.00 97.81 364 SER A N 1
ATOM 2874 C CA . SER A 1 364 ? -2.149 13.343 32.164 1.00 97.81 364 SER A CA 1
ATOM 2875 C C . SER A 1 364 ? -1.939 12.279 33.240 1.00 97.81 364 SER A C 1
ATOM 2877 O O . SER A 1 364 ? -0.807 12.063 33.665 1.00 97.81 364 SER A O 1
ATOM 2879 N N . ALA A 1 365 ? -2.996 11.580 33.668 1.00 97.88 365 ALA A N 1
ATOM 2880 C CA . ALA A 1 365 ? -2.848 10.466 34.599 1.00 97.88 365 ALA A CA 1
ATOM 2881 C C . ALA A 1 365 ? -2.183 9.241 33.954 1.00 97.88 365 ALA A C 1
ATOM 2883 O O . ALA A 1 365 ? -1.397 8.569 34.624 1.00 97.88 365 ALA A O 1
ATOM 2884 N N . VAL A 1 366 ? -2.451 8.974 32.668 1.00 98.19 366 VAL A N 1
ATOM 2885 C CA . VAL A 1 366 ? -1.711 7.951 31.911 1.00 98.19 366 VAL A CA 1
ATOM 2886 C C . VAL A 1 366 ? -0.232 8.333 31.830 1.00 98.19 366 VAL A C 1
ATOM 2888 O O . VAL A 1 366 ? 0.627 7.540 32.208 1.00 98.19 366 VAL A O 1
ATOM 2891 N N . GLU A 1 367 ? 0.059 9.565 31.407 1.00 97.88 367 GLU A N 1
ATOM 2892 C CA . GLU A 1 367 ? 1.423 10.087 31.252 1.00 97.88 367 GLU A CA 1
ATOM 2893 C C . GLU A 1 367 ? 2.214 10.052 32.564 1.00 97.88 367 GLU A C 1
ATOM 2895 O O . GLU A 1 367 ? 3.364 9.626 32.588 1.00 97.88 367 GLU A O 1
ATOM 2900 N N . GLY A 1 368 ? 1.591 10.436 33.680 1.00 97.31 368 GLY A N 1
ATOM 2901 C CA . GLY A 1 368 ? 2.250 10.447 34.987 1.00 97.31 368 GLY A CA 1
ATOM 2902 C C . GLY A 1 368 ? 2.509 9.060 35.586 1.00 97.31 368 GLY A C 1
ATOM 2903 O O . GLY A 1 368 ? 3.291 8.948 36.528 1.00 97.31 368 GLY A O 1
ATOM 2904 N N . ALA A 1 369 ? 1.848 8.011 35.086 1.00 97.00 369 ALA A N 1
ATOM 2905 C CA . ALA A 1 369 ? 1.933 6.656 35.636 1.00 97.00 369 ALA A CA 1
ATOM 2906 C C . ALA A 1 369 ? 2.608 5.639 34.703 1.00 97.00 369 ALA A C 1
ATOM 2908 O O . ALA A 1 369 ? 2.939 4.533 35.150 1.00 97.00 369 ALA A O 1
ATOM 2909 N N . ARG A 1 370 ? 2.799 5.972 33.421 1.00 95.75 370 ARG A N 1
ATOM 2910 C CA . ARG A 1 370 ? 3.473 5.086 32.467 1.00 95.75 370 ARG A CA 1
ATOM 2911 C C . ARG A 1 370 ? 4.973 4.998 32.742 1.00 95.75 370 ARG A C 1
ATOM 2913 O O . ARG A 1 370 ? 5.592 5.947 33.215 1.00 95.75 370 ARG A O 1
ATOM 2920 N N . ASN A 1 371 ? 5.555 3.848 32.424 1.00 93.12 371 ASN A N 1
ATOM 2921 C CA . ASN A 1 371 ? 7.006 3.647 32.385 1.00 93.12 371 ASN A CA 1
ATOM 2922 C C . ASN A 1 371 ? 7.488 2.911 31.120 1.00 93.12 371 ASN A C 1
ATOM 2924 O O . ASN A 1 371 ? 8.644 2.494 31.082 1.00 93.12 371 ASN A O 1
ATOM 2928 N N . TRP A 1 372 ? 6.591 2.768 30.142 1.00 91.06 372 TRP A N 1
ATOM 2929 C CA . TRP A 1 372 ? 6.846 2.390 28.752 1.00 91.06 372 TRP A CA 1
ATOM 2930 C C . TRP A 1 372 ? 7.015 3.632 27.885 1.00 91.06 372 TRP A C 1
ATOM 2932 O O . TRP A 1 372 ? 6.357 4.663 28.189 1.00 91.06 372 TRP A O 1
#

Secondary structure (DSSP, 8-state):
-EEEEETTTTEEEEEEEEEEETTTTEEEEEEEEEEESPPSSGGGG-S--B-EE-STT--SEE-EEEEESSPPTTEEE------S--SPP-EE-SS--TTHHHHHHHHHHTT-TT---TTEEEE-HHHHHHHHSTTPPP-TT--EEEEEEEEEEEHHHHHHH-TT-SEEEEEEEEEEEETGGGGGG-TT--EEEEEEEE---GGGPPPTTTSTT--EEEEES-BHHHHHHHHHHHGGGGGGT-EEEEE--B-HHHHHHHTT-TTGGGTT-TTS-HHHHHHHHHHHHHHHHHHHHH--SS--HHHHHHHHHHHHHHHHHHHHHHTTS----HHHHHHHHHHHHHHHHHHHHHHTS--HHHHHHHHHHHHHH---

Foldseek 3Di:
DKWFQAPLVNWIWDWDFQDADPVVQWTKTFTKLFTHHDDQAPCSRPDIATDFAPADPGDRDGPIETEHNQAALRMDDRDDDPRNDNDHDPHYDDHDDHCPRSSRRVCVVVVVNVDDDQQADEDEQVRLCVCLDPPRQAPASHAAYAYEQHQEDELQSVCRRDVRYQYYAYYYCLHEYHLLLSVLSNQNHQEDHYYNYEPDALNNARACVSNVNHQEAHAYQYAQRNLVSNCVRCVVCSVSRHDHHHDNHDYPVLSVLCVLQLLSVLVPDPLRDPVLSVQLSVLLVVLLVQLLVLDDLDDDPVSLVSLLVSLLVSQVSVCVSCPPPHDCDPVNVVSSLVSVLVSQVVSCVVSVHDPPSSNCSNNVSNVVRHPD